Protein AF-A0A351HMQ9-F1 (afdb_monomer_lite)

Radius of gyration: 23.74 Å; chains: 1; bounding box: 66×76×57 Å

Sequence (333 aa):
MKKISLLIICLELAMNLLAQKTIDEGRLIAGPHVTGIAIGDAMNNSKTKTITSIISYDNNEIESGMGNPLGAYSLGAFIKIPDSVLTNYVGNEIEGLRFGIDDPTIIAYATIVIYEGSLENSPVFQSSIEISTLISGWNMATLTQGYVIKENTDLFIGVTLGTNSAGFTLTFDSDPASEPELSGFTFFNGSYLGTLTSTLDVDADYNMQAIITDGNGIGSLKDLTITDINKLTENCQLTSDEDLNIKLLNMGEMEITEKFNLTVAVNNIPLTVPVSPEGFLPDSELVVEIGTWDMSLFGLYEVTATFDFADHFSNNNTFNKKIYTETVRLLSI

Foldseek 3Di:
DPDDPPPVVVVVVVVVVPPPPPPPPLDFAWDQFFAFAFFDDFDPPPPPVWFPDKDFQAPRAFGTFTFHQAWKWKKWWKFKDDLVNLVVQAQWFQFKKKFAWRDLPFWPWKKKFKDKADPVDPTPDIDTDDSVLDAHYIDMDTHPATDGRHHDIMMIITMMTIGHIGDGTFTWHDDFGRCQQGFQFMDIRNRTQHGCCPGHVHRTGTRMMTTITRRPGPPWWFAKAWNDKDWPPPDLADDQWIKIKIKMAGQTQAADQDKKWKWKAKVNNIQIDIDGDDRRHHGDIDIDTRTTHGPNDFDKIKMKIAMPDDTRGNSSGIHIDIDGSDDPPPPDD

Structure (mmCIF, N/CA/C/O backbone):
data_AF-A0A351HMQ9-F1
#
_entry.id   AF-A0A351HMQ9-F1
#
loop_
_atom_site.group_PDB
_atom_site.id
_atom_site.type_symbol
_atom_site.label_atom_id
_atom_site.label_alt_id
_atom_site.label_comp_id
_atom_site.label_asym_id
_atom_site.label_entity_id
_atom_site.label_seq_id
_atom_site.pdbx_PDB_ins_code
_atom_site.Cartn_x
_atom_site.Cartn_y
_atom_site.Cartn_z
_atom_site.occupancy
_atom_site.B_iso_or_equiv
_atom_site.auth_seq_id
_atom_site.auth_comp_id
_atom_site.auth_asym_id
_atom_site.auth_atom_id
_atom_site.pdbx_PDB_model_num
ATOM 1 N N . MET A 1 1 ? -43.912 54.214 14.626 1.00 43.34 1 MET A N 1
ATOM 2 C CA . MET A 1 1 ? -42.932 53.713 13.638 1.00 43.34 1 MET A CA 1
ATOM 3 C C . MET A 1 1 ? -42.456 52.334 14.089 1.00 43.34 1 MET A C 1
ATOM 5 O O . MET A 1 1 ? -41.563 52.237 14.910 1.00 43.34 1 MET A O 1
ATOM 9 N N . LYS A 1 2 ? -43.147 51.276 13.653 1.00 44.22 2 LYS A N 1
ATOM 10 C CA . LYS A 1 2 ? -42.880 49.861 13.975 1.00 44.22 2 LYS A CA 1
ATOM 11 C C . LYS A 1 2 ? -43.071 49.052 12.687 1.00 44.22 2 LYS A C 1
ATOM 13 O O . LYS A 1 2 ? -44.092 48.396 12.559 1.00 44.22 2 LYS A O 1
ATOM 18 N N . LYS A 1 3 ? -42.200 49.201 11.682 1.00 41.66 3 LYS A N 1
ATOM 19 C CA . LYS A 1 3 ? -42.280 48.400 10.434 1.00 41.66 3 LYS A CA 1
ATOM 20 C C . LYS A 1 3 ? -40.945 48.155 9.706 1.00 41.66 3 LYS A C 1
ATOM 22 O O . LYS A 1 3 ? -40.980 47.601 8.620 1.00 41.66 3 LYS A O 1
ATOM 27 N N . ILE A 1 4 ? -39.786 48.518 10.267 1.00 47.75 4 ILE A N 1
ATOM 28 C CA . ILE A 1 4 ? -38.497 48.380 9.546 1.00 47.75 4 ILE A CA 1
ATOM 29 C C . ILE A 1 4 ? -37.553 47.344 10.185 1.00 47.75 4 ILE A C 1
ATOM 31 O O . ILE A 1 4 ? -36.668 46.827 9.519 1.00 47.75 4 ILE A O 1
ATOM 35 N N . SER A 1 5 ? -37.788 46.924 11.429 1.00 47.00 5 SER A N 1
ATOM 36 C CA . SER A 1 5 ? -36.853 46.040 12.147 1.00 47.00 5 SER A CA 1
ATOM 37 C C . SER A 1 5 ? -37.034 44.537 11.888 1.00 47.00 5 SER A C 1
ATOM 39 O O . SER A 1 5 ? -36.226 43.757 12.371 1.00 47.00 5 SER A O 1
ATOM 41 N N . LEU A 1 6 ? -38.076 44.108 11.161 1.00 39.91 6 LEU A N 1
ATOM 42 C CA . LEU A 1 6 ? -38.364 42.676 10.956 1.00 39.91 6 LEU A CA 1
ATOM 43 C C . LEU A 1 6 ? -37.808 42.115 9.632 1.00 39.91 6 LEU A C 1
ATOM 45 O O . LEU A 1 6 ? -37.668 40.905 9.499 1.00 39.91 6 LEU A O 1
ATOM 49 N N . LEU A 1 7 ? -37.470 42.974 8.661 1.00 41.84 7 LEU A N 1
ATOM 50 C CA . LEU A 1 7 ? -37.032 42.522 7.332 1.00 41.84 7 LEU A CA 1
ATOM 51 C C . LEU A 1 7 ? -35.525 42.212 7.260 1.00 41.84 7 LEU A C 1
ATOM 53 O O . LEU A 1 7 ? -35.116 41.409 6.433 1.00 41.84 7 LEU A O 1
ATOM 57 N N . ILE A 1 8 ? -34.711 42.799 8.144 1.00 44.62 8 ILE A N 1
ATOM 58 C CA . ILE A 1 8 ? -33.254 42.571 8.172 1.00 44.62 8 ILE A CA 1
ATOM 59 C C . ILE A 1 8 ? -32.920 41.242 8.871 1.00 44.62 8 ILE A C 1
ATOM 61 O O . ILE A 1 8 ? -32.050 40.509 8.418 1.00 44.62 8 ILE A O 1
ATOM 65 N N . ILE A 1 9 ? -33.703 40.850 9.881 1.00 43.78 9 ILE A N 1
ATOM 66 C CA . ILE A 1 9 ? -33.483 39.595 10.619 1.00 43.78 9 ILE A CA 1
ATOM 67 C C . ILE A 1 9 ? -33.844 38.365 9.763 1.00 43.78 9 ILE A C 1
ATOM 69 O O . ILE A 1 9 ? -33.211 37.322 9.883 1.00 43.78 9 ILE A O 1
ATOM 73 N N . CYS A 1 10 ? -34.801 38.474 8.832 1.00 37.75 10 CYS A N 1
ATOM 74 C CA . CYS A 1 10 ? -35.112 37.362 7.922 1.00 37.75 10 CYS A CA 1
ATOM 75 C C . CYS A 1 10 ? -34.074 37.192 6.796 1.00 37.75 10 CYS A C 1
ATOM 77 O O . CYS A 1 10 ? -33.948 36.090 6.269 1.00 37.75 10 CYS A O 1
ATOM 79 N N . LEU A 1 11 ? -33.318 38.240 6.441 1.00 36.09 11 LEU A N 1
ATOM 80 C CA . LEU A 1 11 ? -32.258 38.141 5.430 1.00 36.09 11 LEU A CA 1
ATOM 81 C C . LEU A 1 11 ? -30.964 37.547 6.015 1.00 36.09 11 LEU A C 1
ATOM 83 O O . LEU A 1 11 ? -30.286 36.787 5.332 1.00 36.09 11 LEU A O 1
ATOM 87 N N . GLU A 1 12 ? -30.675 37.797 7.295 1.00 36.78 12 GLU A N 1
ATOM 88 C CA . GLU A 1 12 ? -29.543 37.175 8.004 1.00 36.78 12 GLU A CA 1
ATOM 89 C C . GLU A 1 12 ? -29.812 35.710 8.401 1.00 36.78 12 GLU A C 1
ATOM 91 O O . GLU A 1 12 ? -28.884 34.902 8.440 1.00 36.78 12 GLU A O 1
ATOM 96 N N . LEU A 1 13 ? -31.076 35.314 8.616 1.00 37.31 13 LEU A N 1
ATOM 97 C CA . LEU A 1 13 ? -31.429 33.896 8.788 1.00 37.31 13 LEU A CA 1
ATOM 98 C C . LEU A 1 13 ? -31.480 33.114 7.464 1.00 37.31 13 LEU A C 1
ATOM 100 O O . LEU A 1 13 ? -31.210 31.917 7.468 1.00 37.31 13 LEU A O 1
ATOM 104 N N . ALA A 1 14 ? -31.766 33.763 6.330 1.00 35.97 14 ALA A N 1
ATOM 105 C CA . ALA A 1 14 ? -31.736 33.105 5.021 1.00 35.97 14 ALA A CA 1
ATOM 106 C C . ALA A 1 14 ? -30.308 32.925 4.468 1.00 35.97 14 ALA A C 1
ATOM 108 O O . ALA A 1 14 ? -30.061 31.968 3.738 1.00 35.97 14 ALA A O 1
ATOM 109 N N . MET A 1 15 ? -29.352 33.781 4.851 1.00 35.47 15 MET A N 1
ATOM 110 C CA . MET A 1 15 ? -27.937 33.607 4.481 1.00 35.47 15 MET A CA 1
ATOM 111 C C . MET A 1 15 ? -27.209 32.538 5.311 1.00 35.47 15 MET A C 1
ATOM 113 O O . MET A 1 15 ? -26.177 32.045 4.873 1.00 35.47 15 MET A O 1
ATOM 117 N N . ASN A 1 16 ? -27.767 32.110 6.448 1.00 34.12 16 ASN A N 1
ATOM 118 C CA . ASN A 1 16 ? -27.250 30.966 7.211 1.00 34.12 16 ASN A CA 1
ATOM 119 C C . ASN A 1 16 ? -27.867 29.614 6.797 1.00 34.12 16 ASN A C 1
ATOM 121 O O . ASN A 1 16 ? -27.387 28.577 7.240 1.00 34.12 16 ASN A O 1
ATOM 125 N N . LEU A 1 17 ? -28.894 29.599 5.935 1.00 32.88 17 LEU A N 1
ATOM 126 C CA . LEU A 1 17 ? -29.486 28.364 5.384 1.00 32.88 17 LEU A CA 1
ATOM 127 C C . LEU A 1 17 ? -29.085 28.066 3.929 1.00 32.88 17 LEU A C 1
ATOM 129 O O . LEU A 1 17 ? -29.521 27.066 3.365 1.00 32.88 17 LEU A O 1
ATOM 133 N N . LEU A 1 18 ? -28.226 28.898 3.339 1.00 34.84 18 LEU A N 1
ATOM 134 C CA . LEU A 1 18 ? -27.554 28.644 2.059 1.00 34.84 18 LEU A CA 1
ATOM 135 C C . LEU A 1 18 ? -26.026 28.670 2.200 1.00 34.84 18 LEU A C 1
ATOM 137 O O . LEU A 1 18 ? -25.314 28.804 1.210 1.00 34.84 18 LEU A O 1
ATOM 141 N N . ALA A 1 19 ? -25.517 28.433 3.413 1.00 35.75 19 ALA A N 1
ATOM 142 C CA . ALA A 1 19 ? -24.207 27.819 3.589 1.00 35.75 19 ALA A CA 1
ATOM 143 C C . ALA A 1 19 ? -24.334 26.327 3.241 1.00 35.75 19 ALA A C 1
ATOM 145 O O . ALA A 1 19 ? -24.222 25.439 4.084 1.00 35.75 19 ALA A O 1
ATOM 146 N N . GLN A 1 20 ? -24.639 26.053 1.972 1.00 37.00 20 GLN A N 1
ATOM 147 C CA . GLN A 1 20 ? -24.237 24.797 1.374 1.00 37.00 20 GLN A CA 1
ATOM 148 C C . GLN A 1 20 ? -22.725 24.742 1.575 1.00 37.00 20 GLN A C 1
ATOM 150 O O . GLN A 1 20 ? -22.031 25.690 1.226 1.00 37.00 20 GLN A O 1
ATOM 155 N N . LYS A 1 21 ? -22.286 23.696 2.270 1.00 37.94 21 LYS A N 1
ATOM 156 C CA . LYS A 1 21 ? -20.924 23.305 2.633 1.00 37.94 21 LYS A CA 1
ATOM 157 C C . LYS A 1 21 ? -19.933 23.523 1.473 1.00 37.94 21 LYS A C 1
ATOM 159 O O . LYS A 1 21 ? -19.529 22.571 0.829 1.00 37.94 21 LYS A O 1
ATOM 164 N N . THR A 1 22 ? -19.545 24.762 1.183 1.00 39.56 22 THR A N 1
ATOM 165 C CA . THR A 1 22 ? -18.307 25.059 0.465 1.00 39.56 22 THR A CA 1
ATOM 166 C C . THR A 1 22 ? -17.225 24.910 1.504 1.00 39.56 22 THR A C 1
ATOM 168 O O . THR A 1 22 ? -16.953 25.822 2.286 1.00 39.56 22 THR A O 1
ATOM 171 N N . ILE A 1 23 ? -16.687 23.700 1.573 1.00 44.72 23 ILE A N 1
ATOM 172 C CA . ILE A 1 23 ? -15.344 23.511 2.078 1.00 44.72 23 ILE A CA 1
ATOM 173 C C . ILE A 1 23 ? -14.484 24.479 1.244 1.00 44.72 23 ILE A C 1
ATOM 175 O O . ILE A 1 23 ? -14.635 24.581 0.029 1.00 44.72 23 ILE A O 1
ATOM 179 N N . ASP A 1 24 ? -13.618 25.227 1.904 1.00 45.69 24 ASP A N 1
ATOM 180 C CA . ASP A 1 24 ? -12.460 25.861 1.277 1.00 45.69 24 ASP A CA 1
ATOM 181 C C . ASP A 1 24 ? -11.280 25.276 2.084 1.00 45.69 24 ASP A C 1
ATOM 183 O O . ASP A 1 24 ? -10.833 25.863 3.065 1.00 45.69 24 ASP A O 1
ATOM 187 N N . GLU A 1 25 ? -10.948 23.975 2.001 1.00 50.53 25 GLU A N 1
ATOM 188 C CA . GLU A 1 25 ? -10.661 23.114 0.828 1.00 50.53 25 GLU A CA 1
ATOM 189 C C . GLU A 1 25 ? -9.434 23.607 0.057 1.00 50.53 25 GLU A C 1
ATOM 191 O O . GLU A 1 25 ? -9.402 23.633 -1.164 1.00 50.53 25 GLU A O 1
ATOM 196 N N . GLY A 1 26 ? -8.396 24.031 0.779 1.00 53.84 26 GLY A N 1
ATOM 197 C CA . GLY A 1 26 ? -7.126 24.474 0.204 1.00 53.84 26 GLY A CA 1
ATOM 198 C C . GLY A 1 26 ? -6.011 23.418 0.187 1.00 53.84 26 GLY A C 1
ATOM 199 O O . GLY A 1 26 ? -4.974 23.658 0.798 1.00 53.84 26 GLY A O 1
ATOM 200 N N . ARG A 1 27 ? -6.072 22.242 -0.444 1.00 73.12 27 ARG A N 1
ATOM 201 C CA . ARG A 1 27 ? -7.027 21.567 -1.337 1.00 73.12 27 ARG A CA 1
ATOM 202 C C . ARG A 1 27 ? -6.775 20.074 -1.144 1.00 73.12 27 ARG A C 1
ATOM 204 O O . ARG A 1 27 ? -5.846 19.568 -1.759 1.00 73.12 27 ARG A O 1
ATOM 211 N N . LEU A 1 28 ? -7.508 19.393 -0.260 1.00 90.25 28 LEU A N 1
ATOM 212 C CA . LEU A 1 28 ? -7.447 17.931 -0.256 1.00 90.25 28 LEU A CA 1
ATOM 213 C C . LEU A 1 28 ? -8.222 17.449 -1.480 1.00 90.25 28 LEU A C 1
ATOM 215 O O . LEU A 1 28 ? -9.425 17.676 -1.555 1.00 90.25 28 LEU A O 1
ATOM 219 N N . ILE A 1 29 ? -7.530 16.848 -2.438 1.00 91.75 29 ILE A N 1
ATOM 220 C CA . ILE A 1 29 ? -8.120 16.380 -3.692 1.00 91.75 29 ILE A CA 1
ATOM 221 C C . ILE A 1 29 ? -7.563 15.005 -4.056 1.00 91.75 29 ILE A C 1
ATOM 223 O O . ILE A 1 29 ? -6.467 14.638 -3.621 1.00 91.75 29 ILE A O 1
ATOM 227 N N . ALA A 1 30 ? -8.312 14.296 -4.895 1.00 91.62 30 ALA A N 1
ATOM 228 C CA . ALA A 1 30 ? -7.801 13.174 -5.667 1.00 91.62 30 ALA A CA 1
ATOM 229 C C . ALA A 1 30 ? -6.740 13.664 -6.663 1.00 91.62 30 ALA A C 1
ATOM 231 O O . ALA A 1 30 ? -6.920 14.685 -7.339 1.00 91.62 30 ALA A O 1
ATOM 232 N N . GLY A 1 31 ? -5.618 12.955 -6.714 1.00 88.81 31 GLY A N 1
ATOM 233 C CA . GLY A 1 31 ? -4.543 13.187 -7.661 1.00 88.81 31 GLY A CA 1
ATOM 234 C C . GLY A 1 31 ? -4.866 12.677 -9.067 1.00 88.81 31 GLY A C 1
ATOM 235 O O . GLY A 1 31 ? -5.981 12.245 -9.358 1.00 88.81 31 GLY A O 1
ATOM 236 N N . PRO A 1 32 ? -3.896 12.757 -9.990 1.00 87.25 32 PRO A N 1
ATOM 237 C CA . PRO A 1 32 ? -3.981 12.034 -11.253 1.00 87.25 32 PRO A CA 1
ATOM 238 C C . PRO A 1 32 ? -3.866 10.520 -11.023 1.00 87.25 32 PRO A C 1
ATOM 240 O O . PRO A 1 32 ? -3.367 10.086 -9.985 1.00 87.25 32 PRO A O 1
ATOM 243 N N . HIS A 1 33 ? -4.273 9.727 -12.016 1.00 83.31 33 HIS A N 1
ATOM 244 C CA . HIS A 1 33 ? -4.012 8.287 -12.029 1.00 83.31 33 HIS A CA 1
ATOM 245 C C . HIS A 1 33 ? -2.515 8.012 -11.827 1.00 83.31 33 HIS A C 1
ATOM 247 O O . HIS A 1 33 ? -1.672 8.605 -12.518 1.00 83.31 33 HIS A O 1
ATOM 253 N N . VAL A 1 34 ? -2.191 7.138 -10.880 1.00 81.19 34 VAL A N 1
ATOM 254 C CA . VAL A 1 34 ? -0.814 6.811 -10.512 1.00 81.19 34 VAL A CA 1
ATOM 255 C C . VAL A 1 34 ? -0.222 5.878 -11.563 1.00 81.19 34 VAL A C 1
ATOM 257 O O . VAL A 1 34 ? -0.835 4.919 -12.014 1.00 81.19 34 VAL A O 1
ATOM 260 N N . THR A 1 35 ? 1.007 6.164 -11.986 1.00 69.38 35 THR A N 1
ATOM 261 C CA . THR A 1 35 ? 1.747 5.326 -12.941 1.00 69.38 35 THR A CA 1
ATOM 262 C C . THR A 1 35 ? 3.134 5.041 -12.397 1.00 69.38 35 THR A C 1
ATOM 264 O O . THR A 1 35 ? 3.690 5.895 -11.715 1.00 69.38 35 THR A O 1
ATOM 267 N N . GLY A 1 36 ? 3.733 3.902 -12.755 1.00 67.62 36 GLY A N 1
ATOM 268 C CA . GLY A 1 36 ? 5.043 3.533 -12.212 1.00 67.62 36 GLY A CA 1
ATOM 269 C C . GLY A 1 36 ? 4.974 3.109 -10.747 1.00 67.62 36 GLY A C 1
ATOM 270 O O . GLY A 1 36 ? 5.889 3.401 -9.987 1.00 67.62 36 GLY A O 1
ATOM 271 N N . ILE A 1 37 ? 3.883 2.443 -10.375 1.00 73.12 37 ILE A N 1
ATOM 272 C CA . ILE A 1 37 ? 3.656 1.858 -9.059 1.00 73.12 37 ILE A CA 1
ATOM 273 C C . ILE A 1 37 ? 3.547 0.342 -9.202 1.00 73.12 37 ILE A C 1
ATOM 275 O O . ILE A 1 37 ? 3.043 -0.156 -10.217 1.00 73.12 37 ILE A O 1
ATOM 279 N N . ALA A 1 38 ? 4.045 -0.390 -8.211 1.00 72.69 38 ALA A N 1
ATOM 280 C CA . ALA A 1 38 ? 3.861 -1.829 -8.158 1.00 72.69 38 ALA A CA 1
ATOM 281 C C . ALA A 1 38 ? 2.487 -2.173 -7.557 1.00 72.69 38 ALA A C 1
ATOM 283 O O . ALA A 1 38 ? 2.068 -1.556 -6.578 1.00 72.69 38 ALA A O 1
ATOM 284 N N . ILE A 1 39 ? 1.795 -3.153 -8.141 1.00 73.94 39 ILE A N 1
ATOM 285 C CA . ILE A 1 39 ? 0.451 -3.593 -7.736 1.00 73.94 39 ILE A CA 1
ATOM 286 C C . ILE A 1 39 ? 0.354 -5.118 -7.631 1.00 73.94 39 ILE A C 1
ATOM 288 O O . ILE A 1 39 ? 1.100 -5.832 -8.311 1.00 73.94 39 ILE A O 1
ATOM 292 N N . GLY A 1 40 ? -0.628 -5.571 -6.838 1.00 66.69 40 GLY A N 1
ATOM 293 C CA . GLY A 1 40 ? -1.157 -6.939 -6.801 1.00 66.69 40 GLY A CA 1
ATOM 294 C C . GLY A 1 40 ? -1.787 -7.344 -5.456 1.00 66.69 40 GLY A C 1
ATOM 295 O O . GLY A 1 40 ? -1.722 -6.629 -4.450 1.00 66.69 40 GLY A O 1
ATOM 296 N N . ASP A 1 41 ? -2.432 -8.513 -5.462 1.00 63.12 41 ASP A N 1
ATOM 297 C CA . ASP A 1 41 ? -3.293 -9.033 -4.389 1.00 63.12 41 ASP A CA 1
ATOM 298 C C . ASP A 1 41 ? -2.531 -9.697 -3.235 1.00 63.12 41 ASP A C 1
ATOM 300 O O . ASP A 1 41 ? -1.727 -10.600 -3.466 1.00 63.12 41 ASP A O 1
ATOM 304 N N . ALA A 1 42 ? -2.860 -9.377 -1.982 1.00 62.31 42 ALA A N 1
ATOM 305 C CA . ALA A 1 42 ? -2.348 -10.146 -0.849 1.00 62.31 42 ALA A CA 1
ATOM 306 C C . ALA A 1 42 ? -2.809 -11.616 -0.938 1.00 62.31 42 ALA A C 1
ATOM 308 O O . ALA A 1 42 ? -4.005 -11.921 -0.899 1.00 62.31 42 ALA A O 1
ATOM 309 N N . MET A 1 43 ? -1.869 -12.560 -1.025 1.00 58.75 43 MET A N 1
ATOM 310 C CA . MET A 1 43 ? -2.211 -13.978 -0.956 1.00 58.75 43 MET A CA 1
ATOM 311 C C . MET A 1 43 ? -2.345 -14.411 0.502 1.00 58.75 43 MET A C 1
ATOM 313 O O . MET A 1 43 ? -1.356 -14.506 1.225 1.00 58.75 43 MET A O 1
ATOM 317 N N . ASN A 1 44 ? -3.555 -14.798 0.922 1.00 55.97 44 ASN A N 1
ATOM 318 C CA . ASN A 1 44 ? -3.737 -15.544 2.169 1.00 55.97 44 ASN A CA 1
ATOM 319 C C . ASN A 1 44 ? -3.184 -16.968 1.991 1.00 55.97 44 ASN A C 1
ATOM 321 O O . ASN A 1 44 ? -3.906 -17.937 1.738 1.00 55.97 44 ASN A O 1
ATOM 325 N N . ASN A 1 45 ? -1.860 -17.090 2.031 1.00 50.88 45 ASN A N 1
ATOM 326 C CA . ASN A 1 45 ? -1.190 -18.361 1.872 1.00 50.88 45 ASN A CA 1
ATOM 327 C C . ASN A 1 45 ? -1.356 -19.123 3.190 1.00 50.88 45 ASN A C 1
ATOM 329 O O . ASN A 1 45 ? -0.640 -18.884 4.159 1.00 50.88 45 ASN A O 1
ATOM 333 N N . SER A 1 46 ? -2.295 -20.073 3.214 1.00 44.34 46 SER A N 1
ATOM 334 C CA . SER A 1 46 ? -2.704 -20.900 4.366 1.00 44.34 46 SER A CA 1
ATOM 335 C C . SER A 1 46 ? -1.590 -21.771 4.993 1.00 44.34 46 SER A C 1
ATOM 337 O O . SER A 1 46 ? -1.872 -22.769 5.664 1.00 44.34 46 SER A O 1
ATOM 339 N N . LYS A 1 47 ? -0.319 -21.493 4.688 1.00 43.50 47 LYS A N 1
ATOM 340 C CA . LYS A 1 47 ? 0.868 -22.254 5.085 1.00 43.50 47 LYS A CA 1
ATOM 341 C C . LYS A 1 47 ? 1.580 -21.663 6.303 1.00 43.50 47 LYS A C 1
ATOM 343 O O . LYS A 1 47 ? 2.272 -22.420 6.982 1.00 43.50 47 LYS A O 1
ATOM 348 N N . THR A 1 48 ? 1.367 -20.390 6.642 1.00 50.75 48 THR A N 1
ATOM 349 C CA . THR A 1 48 ? 1.695 -19.842 7.968 1.00 50.75 48 THR A CA 1
ATOM 350 C C . THR A 1 48 ? 0.423 -19.852 8.809 1.00 50.75 48 THR A C 1
ATOM 352 O O . THR A 1 48 ? -0.565 -19.207 8.491 1.00 50.75 48 THR A O 1
ATOM 355 N N . LYS A 1 49 ? 0.400 -20.667 9.865 1.00 53.97 49 LYS A N 1
ATOM 356 C CA . LYS A 1 49 ? -0.801 -20.916 10.684 1.00 53.97 49 LYS A CA 1
ATOM 357 C C . LYS A 1 49 ? -1.269 -19.713 11.525 1.00 53.97 49 LYS A C 1
ATOM 359 O O . LYS A 1 49 ? -2.204 -19.887 12.295 1.00 53.97 49 LYS A O 1
ATOM 364 N N . THR A 1 50 ? -0.612 -18.560 11.428 1.00 71.88 50 THR A N 1
ATOM 365 C CA . THR A 1 50 ? -0.774 -17.447 12.372 1.00 71.88 50 THR A CA 1
ATOM 366 C C . THR A 1 50 ? -1.762 -16.379 11.907 1.00 71.88 50 THR A C 1
ATOM 368 O O . THR A 1 50 ? -2.461 -15.822 12.745 1.00 71.88 50 THR A O 1
ATOM 371 N N . ILE A 1 51 ? -1.890 -16.118 10.599 1.00 81.56 51 ILE A N 1
ATOM 372 C CA . ILE A 1 51 ? -2.843 -15.124 10.072 1.00 81.56 51 ILE A CA 1
ATOM 373 C C . ILE A 1 51 ? -4.247 -15.724 10.104 1.00 81.56 51 ILE A C 1
ATOM 375 O O . ILE A 1 51 ? -4.523 -16.724 9.439 1.00 81.56 51 ILE A O 1
ATOM 379 N N . THR A 1 52 ? -5.141 -15.113 10.873 1.00 85.06 52 THR A N 1
ATOM 380 C CA . THR A 1 52 ? -6.522 -15.583 11.017 1.00 85.06 52 THR A CA 1
ATOM 381 C C . THR A 1 52 ? -7.478 -14.847 10.094 1.00 85.06 52 THR A C 1
ATOM 383 O O . THR A 1 52 ? -8.439 -15.457 9.628 1.00 85.06 52 THR A O 1
ATOM 386 N N . SER A 1 53 ? -7.213 -13.573 9.786 1.00 88.19 53 SER A N 1
ATOM 387 C CA . SER A 1 53 ? -8.010 -12.803 8.830 1.00 88.19 53 SER A CA 1
ATOM 388 C C . SER A 1 53 ? -7.244 -11.611 8.265 1.00 88.19 53 SER A C 1
ATOM 390 O O . SER A 1 53 ? -6.412 -11.012 8.942 1.00 88.19 53 SER A O 1
ATOM 392 N N . ILE A 1 54 ? -7.601 -11.226 7.042 1.00 89.50 54 ILE A N 1
ATOM 393 C CA . ILE A 1 54 ? -7.291 -9.921 6.455 1.00 89.50 54 ILE A CA 1
ATOM 394 C C . ILE A 1 54 ? -8.630 -9.207 6.296 1.00 89.50 54 ILE A C 1
ATOM 396 O O . ILE A 1 54 ? -9.561 -9.792 5.742 1.00 89.50 54 ILE A O 1
ATOM 400 N N . ILE A 1 55 ? -8.756 -8.001 6.845 1.00 92.50 55 ILE A N 1
ATOM 401 C CA . ILE A 1 55 ? -9.962 -7.179 6.708 1.00 92.50 55 ILE A CA 1
ATOM 402 C C . ILE A 1 55 ? -9.636 -6.005 5.792 1.00 92.50 55 ILE A C 1
ATOM 404 O O . ILE A 1 55 ? -8.774 -5.195 6.129 1.00 92.50 55 ILE A O 1
ATOM 408 N N . SER A 1 56 ? -10.335 -5.919 4.665 1.00 91.44 56 SER A N 1
ATOM 409 C CA . SER A 1 56 ? -10.223 -4.846 3.678 1.00 91.44 56 SER A CA 1
ATOM 410 C C . SER A 1 56 ? -11.579 -4.581 3.027 1.00 91.44 56 SER A C 1
ATOM 412 O O . SER A 1 56 ? -12.473 -5.431 3.078 1.00 91.44 56 SER A O 1
ATOM 414 N N . TYR A 1 57 ? -11.709 -3.402 2.426 1.00 91.50 57 TYR A N 1
ATOM 415 C CA . TYR A 1 57 ? -12.851 -3.020 1.589 1.00 91.50 57 TYR A CA 1
ATOM 416 C C . TYR A 1 57 ? -12.420 -2.697 0.153 1.00 91.50 57 TYR A C 1
ATOM 418 O O . TYR A 1 57 ? -13.259 -2.668 -0.735 1.00 91.50 57 TYR A O 1
ATOM 426 N N . ASP A 1 58 ? -11.115 -2.524 -0.072 1.00 86.50 58 ASP A N 1
ATOM 427 C CA . ASP A 1 58 ? -10.549 -2.237 -1.383 1.00 86.50 58 ASP A CA 1
ATOM 428 C C . ASP A 1 58 ? -10.473 -3.477 -2.285 1.00 86.50 58 ASP A C 1
ATOM 430 O O . ASP A 1 58 ? -10.450 -4.624 -1.819 1.00 86.50 58 ASP A O 1
ATOM 434 N N . ASN A 1 59 ? -10.372 -3.233 -3.589 1.00 81.75 59 ASN A N 1
ATOM 435 C CA . ASN A 1 59 ? -10.240 -4.267 -4.618 1.00 81.75 59 ASN A CA 1
ATOM 436 C C . ASN A 1 59 ? -8.772 -4.652 -4.954 1.00 81.75 59 ASN A C 1
ATOM 438 O O . ASN A 1 59 ? -8.544 -5.356 -5.938 1.00 81.75 59 ASN A O 1
ATOM 442 N N . ASN A 1 60 ? -7.788 -4.220 -4.150 1.00 80.06 60 ASN A N 1
ATOM 443 C CA . ASN A 1 60 ? -6.327 -4.319 -4.339 1.00 80.06 60 ASN A CA 1
ATOM 444 C C . ASN A 1 60 ? -5.706 -3.456 -5.455 1.00 80.06 60 ASN A C 1
ATOM 446 O O . ASN A 1 60 ? -4.473 -3.411 -5.577 1.00 80.06 60 ASN A O 1
ATOM 450 N N . GLU A 1 61 ? -6.514 -2.775 -6.263 1.00 82.44 61 GLU A N 1
ATOM 451 C CA . GLU A 1 61 ? -6.056 -1.859 -7.305 1.00 82.44 61 GLU A CA 1
ATOM 452 C C . GLU A 1 61 ? -5.612 -0.527 -6.703 1.00 82.44 61 GLU A C 1
ATOM 454 O O . GLU A 1 61 ? -6.220 -0.031 -5.764 1.00 82.44 61 GLU A O 1
ATOM 459 N N . ILE A 1 62 ? -4.582 0.093 -7.277 1.00 87.75 62 ILE A N 1
ATOM 460 C CA . ILE A 1 62 ? -4.200 1.463 -6.935 1.00 87.75 62 ILE A CA 1
ATOM 461 C C . ILE A 1 62 ? -4.529 2.366 -8.124 1.00 87.75 62 ILE A C 1
ATOM 463 O O . I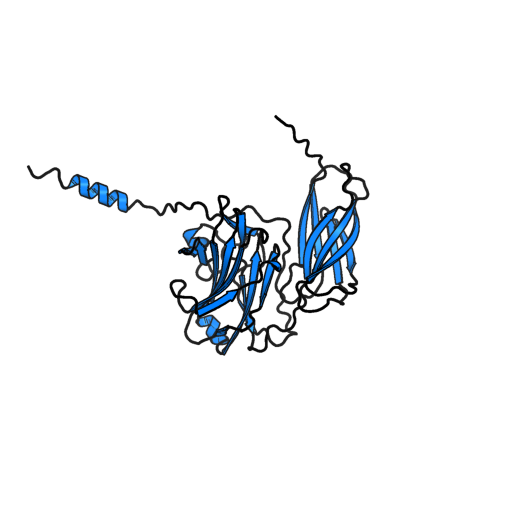LE A 1 62 ? -3.867 2.283 -9.157 1.00 87.75 62 ILE A O 1
ATOM 467 N N . GLU A 1 63 ? -5.530 3.232 -7.961 1.00 89.00 63 GLU A N 1
ATOM 468 C CA . GLU A 1 63 ? -5.945 4.196 -8.984 1.00 89.00 63 GLU A CA 1
ATOM 469 C C . GLU A 1 63 ? -5.199 5.516 -8.824 1.00 89.00 63 GLU A C 1
ATOM 471 O O . GLU A 1 63 ? -4.531 5.983 -9.746 1.00 89.00 63 GLU A O 1
ATOM 476 N N . SER A 1 64 ? -5.308 6.145 -7.651 1.00 90.94 64 SER A N 1
ATOM 477 C CA . SER A 1 64 ? -4.733 7.469 -7.419 1.00 90.94 64 SER A CA 1
ATOM 478 C C . SER A 1 64 ? -4.387 7.731 -5.950 1.00 90.94 64 SER A C 1
ATOM 480 O O . SER A 1 64 ? -4.758 6.968 -5.063 1.00 90.94 64 SER A O 1
ATOM 482 N N . GLY A 1 65 ? -3.646 8.812 -5.690 1.00 93.88 65 GLY A N 1
ATOM 483 C CA . GLY A 1 65 ? -3.303 9.304 -4.359 1.00 93.88 65 GLY A CA 1
ATOM 484 C C . GLY A 1 65 ? -4.186 10.473 -3.913 1.00 93.88 65 GLY A C 1
ATOM 485 O O . GLY A 1 65 ? -4.521 11.362 -4.694 1.00 93.88 65 GLY A O 1
ATOM 486 N N . MET A 1 66 ? -4.522 10.529 -2.626 1.00 94.81 66 MET A N 1
ATOM 487 C CA . MET A 1 66 ? -5.121 11.707 -1.995 1.00 94.81 66 MET A CA 1
ATOM 488 C C . MET A 1 66 ? -4.036 12.652 -1.482 1.00 94.81 66 MET A C 1
ATOM 490 O O . MET A 1 66 ? -3.026 12.224 -0.916 1.00 94.81 66 MET A O 1
ATOM 494 N N . GLY A 1 67 ? -4.244 13.961 -1.628 1.00 94.19 67 GLY A N 1
ATOM 495 C CA . GLY A 1 67 ? -3.277 14.924 -1.110 1.00 94.19 67 GLY A CA 1
ATOM 496 C C . GLY A 1 67 ? -3.582 16.381 -1.394 1.00 94.19 67 GLY A C 1
ATOM 497 O O . GLY A 1 67 ? -4.695 16.742 -1.770 1.00 94.19 67 GLY A O 1
ATOM 498 N N . ASN A 1 68 ? -2.574 17.225 -1.174 1.00 93.19 68 ASN A N 1
ATOM 499 C CA . ASN A 1 68 ? -2.665 18.665 -1.371 1.00 93.19 68 ASN A CA 1
ATOM 500 C C . ASN A 1 68 ? -1.601 19.149 -2.366 1.00 93.19 68 ASN A C 1
ATOM 502 O O . ASN A 1 68 ? -0.415 19.170 -2.026 1.00 93.19 68 ASN A O 1
ATOM 506 N N . PRO A 1 69 ? -1.989 19.617 -3.567 1.00 89.88 69 PRO A N 1
ATOM 507 C CA . PRO A 1 69 ? -1.038 20.079 -4.576 1.00 89.88 69 PRO A CA 1
ATOM 508 C C . PRO A 1 69 ? -0.443 21.458 -4.258 1.00 89.88 69 PRO A C 1
ATOM 510 O O . PRO A 1 69 ? 0.413 21.938 -4.997 1.00 89.88 69 PRO A O 1
ATOM 513 N N . LEU A 1 70 ? -0.905 22.132 -3.199 1.00 90.00 70 LEU A N 1
ATOM 514 C CA . LEU A 1 70 ? -0.514 23.508 -2.887 1.00 90.00 70 LEU A CA 1
ATOM 515 C C . LEU A 1 70 ? 0.499 23.632 -1.745 1.00 90.00 70 LEU A C 1
ATOM 517 O O . LEU A 1 70 ? 1.125 24.683 -1.611 1.00 90.00 70 LEU A O 1
ATOM 521 N N . GLY A 1 71 ? 0.677 22.605 -0.914 1.00 89.88 71 GLY A N 1
ATOM 522 C CA . GLY A 1 71 ? 1.623 22.673 0.197 1.00 89.88 71 GLY A CA 1
ATOM 523 C C . GLY A 1 71 ? 1.630 21.432 1.075 1.00 89.88 71 GLY A C 1
ATOM 524 O O . GLY A 1 71 ? 0.844 20.513 0.866 1.00 89.88 71 GLY A O 1
ATOM 525 N N . ALA A 1 72 ? 2.520 21.443 2.068 1.00 94.75 72 ALA A N 1
ATOM 526 C CA . ALA A 1 72 ? 2.617 20.402 3.085 1.00 94.75 72 ALA A CA 1
ATOM 527 C C . ALA A 1 72 ? 1.303 20.242 3.868 1.00 94.75 72 ALA A C 1
ATOM 529 O O . ALA A 1 72 ? 0.595 21.222 4.120 1.00 94.75 72 ALA A O 1
ATOM 530 N N . TYR A 1 73 ? 0.991 19.011 4.262 1.00 94.25 73 TYR A N 1
ATOM 531 C CA . TYR A 1 73 ? -0.264 18.661 4.924 1.00 94.25 73 TYR A CA 1
ATOM 532 C C . TYR A 1 73 ? -0.089 17.476 5.877 1.00 94.25 73 TYR A C 1
ATOM 534 O O . TYR A 1 73 ? 0.935 16.795 5.858 1.00 94.25 73 TYR A O 1
ATOM 542 N N . SER A 1 74 ? -1.102 17.219 6.707 1.00 96.06 74 SER A N 1
ATOM 543 C CA . SER A 1 74 ? -1.295 15.904 7.322 1.00 96.06 74 SER A CA 1
ATOM 544 C C . SER A 1 74 ? -2.579 15.254 6.827 1.00 96.06 74 SER A C 1
ATOM 546 O O . SER A 1 74 ? -3.597 15.924 6.632 1.00 96.06 74 SER A O 1
ATOM 548 N N . LEU A 1 75 ? -2.509 13.947 6.605 1.00 96.75 75 LEU A N 1
ATOM 549 C CA . LEU A 1 75 ? -3.601 13.127 6.098 1.00 96.75 75 LEU A CA 1
ATOM 550 C C . LEU A 1 75 ? -3.716 11.879 6.963 1.00 96.75 75 LEU A C 1
ATOM 552 O O . LEU A 1 75 ? -2.710 11.254 7.293 1.00 96.75 75 LEU A O 1
ATOM 556 N N . GLY A 1 76 ? -4.942 11.530 7.329 1.00 97.19 76 GLY A N 1
ATOM 557 C CA . GLY A 1 76 ? -5.268 10.243 7.919 1.00 97.19 76 GLY A CA 1
ATOM 558 C C . GLY A 1 76 ? -6.287 9.521 7.054 1.00 97.19 76 GLY A C 1
ATOM 559 O O . GLY A 1 76 ? -7.279 10.135 6.669 1.00 97.19 76 GLY A O 1
ATOM 560 N N . ALA A 1 77 ? -6.036 8.249 6.769 1.00 97.50 77 ALA A N 1
ATOM 561 C CA . ALA A 1 77 ? -6.948 7.343 6.078 1.00 97.50 77 ALA A CA 1
ATOM 562 C C . ALA A 1 77 ? -7.257 6.171 7.005 1.00 97.50 77 ALA A C 1
ATOM 564 O O . ALA A 1 77 ? -6.337 5.650 7.639 1.00 97.50 77 ALA A O 1
ATOM 565 N N . PHE A 1 78 ? -8.526 5.780 7.104 1.00 97.69 78 PHE A N 1
ATOM 566 C CA . PHE A 1 78 ? -8.965 4.729 8.017 1.00 97.69 78 PHE A CA 1
ATOM 567 C C . PHE A 1 78 ? -10.072 3.869 7.417 1.00 97.69 78 PHE A C 1
ATOM 569 O O . PHE A 1 78 ? -10.942 4.357 6.691 1.00 97.69 78 PHE A O 1
ATOM 576 N N . ILE A 1 79 ? -10.081 2.608 7.836 1.00 97.81 79 ILE A N 1
ATOM 577 C CA . ILE A 1 79 ? -11.214 1.698 7.698 1.00 97.81 79 ILE A CA 1
ATOM 578 C C . ILE A 1 79 ? -11.839 1.452 9.072 1.00 97.81 79 ILE A C 1
ATOM 580 O O . ILE A 1 79 ? -11.166 1.487 10.106 1.00 97.81 79 ILE A O 1
ATOM 584 N N . LYS A 1 80 ? -13.139 1.185 9.084 1.00 97.94 80 LYS A N 1
ATOM 585 C CA . LYS A 1 80 ? -13.905 0.758 10.247 1.00 97.94 80 LYS A CA 1
ATOM 586 C C . LYS A 1 80 ? -14.099 -0.751 10.188 1.00 97.94 80 LYS A C 1
ATOM 588 O O . LYS A 1 80 ? -14.599 -1.281 9.203 1.00 97.94 80 LYS A O 1
ATOM 593 N N . ILE A 1 81 ? -13.795 -1.441 11.278 1.00 97.88 81 ILE A N 1
ATOM 594 C CA . ILE A 1 81 ? -14.137 -2.847 11.480 1.00 97.88 81 ILE A CA 1
ATOM 595 C C . ILE A 1 81 ? -15.261 -2.898 12.521 1.00 97.88 81 ILE A C 1
ATOM 597 O O . ILE A 1 81 ? -15.023 -2.564 13.687 1.00 97.88 81 ILE A O 1
ATOM 601 N N . PRO A 1 82 ? -16.494 -3.259 12.125 1.00 97.38 82 PRO A N 1
ATOM 602 C CA . PRO A 1 82 ? -17.615 -3.323 13.053 1.00 97.38 82 PRO A CA 1
ATOM 603 C C . PRO A 1 82 ? -17.419 -4.379 14.143 1.00 97.38 82 PRO A C 1
ATOM 605 O O . PRO A 1 82 ? -16.911 -5.468 13.876 1.00 97.38 82 PRO A O 1
ATOM 608 N N . ASP A 1 83 ? -17.953 -4.120 15.335 1.00 97.06 83 ASP A N 1
ATOM 609 C CA . ASP A 1 83 ? -17.995 -5.067 16.459 1.00 97.06 83 ASP A CA 1
ATOM 610 C C . ASP A 1 83 ? -18.576 -6.438 16.057 1.00 97.06 83 ASP A C 1
ATOM 612 O O . ASP A 1 83 ? -18.084 -7.499 16.447 1.00 97.06 83 ASP A O 1
ATOM 616 N N . SER A 1 84 ? -19.591 -6.426 15.188 1.00 96.44 84 SER A N 1
ATOM 617 C CA . SER A 1 84 ? -20.213 -7.648 14.658 1.00 96.44 84 SER A CA 1
ATOM 618 C C . SER A 1 84 ? -19.247 -8.549 13.875 1.00 96.44 84 SER A C 1
ATOM 620 O O . SER A 1 84 ? -19.407 -9.769 13.885 1.00 96.44 84 SER A O 1
ATOM 622 N N . VAL A 1 85 ? -18.227 -7.968 13.237 1.00 95.31 85 VAL A N 1
ATOM 623 C CA . VAL A 1 85 ? -17.149 -8.704 12.562 1.00 95.31 85 VAL A CA 1
ATOM 624 C C . VAL A 1 85 ? -16.091 -9.120 13.585 1.00 95.31 85 VAL A C 1
ATOM 626 O O . VAL A 1 85 ? -15.676 -10.281 13.607 1.00 95.31 85 VAL A O 1
ATOM 629 N N . LEU A 1 86 ? -15.703 -8.194 14.470 1.00 96.56 86 LEU A N 1
ATOM 630 C CA . LEU A 1 86 ? -14.660 -8.384 15.486 1.00 96.56 86 LEU A CA 1
ATOM 631 C C . LEU A 1 86 ? -15.001 -9.438 16.538 1.00 96.56 86 LEU A C 1
ATOM 633 O O . LEU A 1 86 ? -14.092 -10.050 17.088 1.00 96.56 86 LEU A O 1
ATOM 637 N N . THR A 1 87 ? -16.285 -9.713 16.772 1.00 96.25 87 THR A N 1
ATOM 638 C CA . THR A 1 87 ? -16.742 -10.756 17.706 1.00 96.25 87 THR A CA 1
ATOM 639 C C . THR A 1 87 ? -16.108 -12.127 17.414 1.00 96.25 87 THR A C 1
ATOM 641 O O . THR A 1 87 ? -15.860 -12.899 18.338 1.00 96.25 87 THR A O 1
ATOM 644 N N . ASN A 1 88 ? -15.785 -12.429 16.150 1.00 94.62 88 ASN A N 1
ATOM 645 C CA . ASN A 1 88 ? -15.130 -13.689 15.764 1.00 94.62 88 ASN A CA 1
ATOM 646 C C . ASN A 1 88 ? -13.625 -13.735 16.085 1.00 94.62 88 ASN A C 1
ATOM 648 O O . ASN A 1 88 ? -13.013 -14.796 15.984 1.00 94.62 88 ASN A O 1
ATOM 652 N N . TYR A 1 89 ? -13.042 -12.597 16.454 1.00 95.38 89 TYR A N 1
ATOM 653 C CA . TYR A 1 89 ? -11.607 -12.387 16.637 1.00 95.38 89 TYR A CA 1
ATOM 654 C C . TYR A 1 89 ? -11.286 -11.782 18.010 1.00 95.38 89 TYR A C 1
ATOM 656 O O . TYR A 1 89 ? -10.206 -11.245 18.223 1.00 95.38 89 TYR A O 1
ATOM 664 N N . VAL A 1 90 ? -12.209 -11.835 18.967 1.00 96.38 90 VAL A N 1
ATOM 665 C CA . VAL A 1 90 ? -11.940 -11.366 20.332 1.00 96.38 90 VAL A CA 1
ATOM 666 C C . VAL A 1 90 ? -10.777 -12.158 20.932 1.00 96.38 90 VAL A C 1
ATOM 668 O O . VAL A 1 90 ? -10.790 -13.388 20.941 1.00 96.38 90 VAL A O 1
ATOM 671 N N . GLY A 1 91 ? -9.785 -11.443 21.467 1.00 94.50 91 GLY A N 1
ATOM 672 C CA . GLY A 1 91 ? -8.561 -12.025 22.021 1.00 94.50 91 GLY A CA 1
ATOM 673 C C . GLY A 1 91 ? -7.460 -12.303 20.994 1.00 94.50 91 GLY A C 1
ATOM 674 O O . GLY A 1 91 ? -6.326 -12.531 21.406 1.00 94.50 91 GLY A O 1
ATOM 675 N N . ASN A 1 92 ? -7.760 -12.234 19.694 1.00 95.12 92 ASN A N 1
ATOM 676 C CA . ASN A 1 92 ? -6.747 -12.161 18.645 1.00 95.12 92 ASN A CA 1
ATOM 677 C C . ASN A 1 92 ? -6.086 -10.778 18.628 1.00 95.12 92 ASN A C 1
ATOM 679 O O . ASN A 1 92 ? -6.571 -9.829 19.253 1.00 95.12 92 ASN A O 1
ATOM 683 N N . GLU A 1 93 ? -4.996 -10.657 17.876 1.00 95.19 93 GLU A N 1
ATOM 684 C CA . GLU A 1 93 ? -4.261 -9.404 17.738 1.00 95.19 93 GLU A CA 1
ATOM 685 C C . GLU A 1 93 ? -4.338 -8.872 16.309 1.00 95.19 93 GLU A C 1
ATOM 687 O O . GLU A 1 93 ? -4.238 -9.625 15.343 1.00 95.19 93 GLU A O 1
ATOM 692 N N . ILE A 1 94 ? -4.499 -7.557 16.173 1.00 95.12 94 ILE A N 1
ATOM 693 C CA . ILE A 1 94 ? -4.103 -6.858 14.953 1.00 95.12 94 ILE A CA 1
ATOM 694 C C . ILE A 1 94 ? -2.597 -6.645 15.058 1.00 95.12 94 ILE A C 1
ATOM 696 O O . ILE A 1 94 ? -2.149 -5.923 15.947 1.00 95.12 94 ILE A O 1
ATOM 700 N N . GLU A 1 95 ? -1.824 -7.256 14.168 1.00 92.31 95 GLU A N 1
ATOM 701 C CA . GLU A 1 95 ? -0.353 -7.215 14.209 1.00 92.31 95 GLU A CA 1
ATOM 702 C C . GLU A 1 95 ? 0.264 -6.495 13.013 1.00 92.31 95 GLU A C 1
ATOM 704 O O . GLU A 1 95 ? 1.478 -6.311 12.958 1.00 92.31 95 GLU A O 1
ATOM 709 N N . GLY A 1 96 ? -0.545 -6.047 12.058 1.00 90.62 96 GLY A N 1
ATOM 710 C CA . GLY A 1 96 ? -0.033 -5.280 10.938 1.00 90.62 96 GLY A CA 1
ATOM 711 C C . GLY A 1 96 ? -1.111 -4.570 10.145 1.00 90.62 96 GLY A C 1
ATOM 712 O O . GLY A 1 96 ? -2.304 -4.867 10.257 1.00 90.62 96 GLY A O 1
ATOM 713 N N . LEU A 1 97 ? -0.657 -3.616 9.344 1.00 93.44 97 LEU A N 1
ATOM 714 C CA . LEU A 1 97 ? -1.477 -2.855 8.419 1.00 93.44 97 LEU A CA 1
ATOM 715 C C . LEU A 1 97 ? -0.762 -2.802 7.072 1.00 93.44 97 LEU A C 1
ATOM 717 O O . LEU A 1 97 ? 0.372 -2.324 6.988 1.00 93.44 97 LEU A O 1
ATOM 721 N N . ARG A 1 98 ? -1.444 -3.270 6.029 1.00 91.31 98 ARG A N 1
ATOM 722 C CA . ARG A 1 98 ? -1.020 -3.092 4.643 1.00 91.31 98 ARG A CA 1
ATOM 723 C C . ARG A 1 98 ? -1.741 -1.879 4.061 1.00 9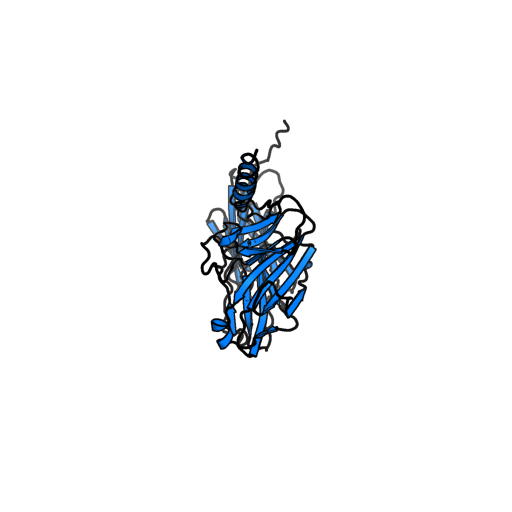1.31 98 ARG A C 1
ATOM 725 O O . ARG A 1 98 ? -2.943 -1.735 4.273 1.00 91.31 98 ARG A O 1
ATOM 732 N N . PHE A 1 99 ? -1.026 -0.989 3.381 1.00 93.75 99 PHE A N 1
ATOM 733 C CA . PHE A 1 99 ? -1.591 0.257 2.851 1.00 93.75 99 PHE A CA 1
ATOM 734 C C . PHE A 1 99 ? -0.860 0.739 1.597 1.00 93.75 99 PHE A C 1
ATOM 736 O O . PHE A 1 99 ? 0.328 0.467 1.430 1.00 93.75 99 PHE A O 1
ATOM 743 N N . GLY A 1 100 ? -1.562 1.450 0.718 1.00 92.56 100 GLY A N 1
ATOM 744 C CA . GLY A 1 100 ? -0.987 1.995 -0.513 1.00 92.56 100 GLY A CA 1
ATOM 745 C C . GLY A 1 100 ? -0.441 3.421 -0.359 1.00 92.56 100 GLY A C 1
ATOM 746 O O . GLY A 1 100 ? -1.031 4.260 0.331 1.00 92.56 100 GLY A O 1
ATOM 747 N N . ILE A 1 101 ? 0.702 3.690 -0.996 1.00 93.81 101 ILE A N 1
ATOM 748 C CA . ILE A 1 101 ? 1.359 5.004 -1.059 1.00 93.81 101 ILE A CA 1
ATOM 749 C C . ILE A 1 101 ? 1.703 5.344 -2.511 1.00 93.81 101 ILE A C 1
ATOM 751 O O . ILE A 1 101 ? 2.310 4.539 -3.207 1.00 93.81 101 ILE A O 1
ATOM 755 N N . ASP A 1 102 ? 1.362 6.559 -2.934 1.00 93.12 102 ASP A N 1
ATOM 756 C CA . ASP A 1 102 ? 1.747 7.154 -4.214 1.00 93.12 102 ASP A CA 1
ATOM 757 C C . ASP A 1 102 ? 3.204 7.638 -4.156 1.00 93.12 102 ASP A C 1
ATOM 759 O O . ASP A 1 102 ? 4.099 6.976 -4.680 1.00 93.12 102 ASP A O 1
ATOM 763 N N . ASP A 1 103 ? 3.475 8.736 -3.440 1.00 92.00 103 ASP A N 1
ATOM 764 C CA . ASP A 1 103 ? 4.817 9.314 -3.342 1.00 92.00 103 ASP A CA 1
ATOM 765 C C . ASP A 1 103 ? 5.373 9.243 -1.905 1.00 92.00 103 ASP A C 1
ATOM 767 O O . ASP A 1 103 ? 5.004 10.056 -1.047 1.00 92.00 103 ASP A O 1
ATOM 771 N N . PRO A 1 104 ? 6.296 8.307 -1.606 1.00 92.56 104 PRO A N 1
ATOM 772 C CA . PRO A 1 104 ? 6.924 8.229 -0.290 1.00 92.56 104 PRO A CA 1
ATOM 773 C C . PRO A 1 104 ? 7.946 9.352 -0.045 1.00 92.56 104 PRO A C 1
ATOM 775 O O . PRO A 1 104 ? 8.259 9.656 1.106 1.00 92.56 104 PRO A O 1
ATOM 778 N N . THR A 1 105 ? 8.469 10.003 -1.091 1.00 93.88 105 THR A N 1
ATOM 779 C CA . THR A 1 105 ? 9.608 10.937 -0.987 1.00 93.88 105 THR A CA 1
ATOM 780 C C . THR A 1 105 ? 9.260 12.243 -0.272 1.00 93.88 105 THR A C 1
ATOM 782 O O . THR A 1 105 ? 10.138 12.935 0.256 1.00 93.88 105 THR A O 1
ATOM 785 N N . ILE A 1 106 ? 7.968 12.569 -0.215 1.00 95.12 106 ILE A N 1
ATOM 786 C CA . ILE A 1 106 ? 7.443 13.768 0.439 1.00 95.12 106 ILE A CA 1
ATOM 787 C C . ILE A 1 106 ? 6.966 13.512 1.874 1.00 95.12 106 ILE A C 1
ATOM 789 O O . ILE A 1 106 ? 6.623 14.464 2.581 1.00 95.12 106 ILE A O 1
ATOM 793 N N . ILE A 1 107 ? 6.931 12.254 2.327 1.00 97.56 107 ILE A N 1
ATOM 794 C CA . ILE A 1 107 ? 6.447 11.877 3.659 1.00 97.56 107 ILE A CA 1
ATOM 795 C C . ILE A 1 107 ? 7.513 12.223 4.707 1.00 97.56 107 ILE A C 1
ATOM 797 O O . ILE A 1 107 ? 8.665 11.814 4.624 1.00 97.56 107 ILE A O 1
ATOM 801 N N . ALA A 1 108 ? 7.121 12.997 5.718 1.00 97.19 108 ALA A N 1
ATOM 802 C CA . ALA A 1 108 ? 7.977 13.419 6.826 1.00 97.19 108 ALA A CA 1
ATOM 803 C C . ALA A 1 108 ? 7.802 12.549 8.080 1.00 97.19 108 ALA A C 1
ATOM 805 O O . ALA A 1 108 ? 8.716 12.451 8.896 1.00 97.19 108 ALA A O 1
ATOM 806 N N . TYR A 1 109 ? 6.622 11.958 8.259 1.00 97.69 109 TYR A N 1
ATOM 807 C CA . TYR A 1 109 ? 6.330 10.962 9.287 1.00 97.69 109 TYR A CA 1
ATOM 808 C C . TYR A 1 109 ? 5.101 10.152 8.876 1.00 97.69 109 TYR A C 1
ATOM 810 O O . TYR A 1 109 ? 4.233 10.667 8.169 1.00 97.69 109 TYR A O 1
ATOM 818 N N . ALA A 1 110 ? 4.998 8.923 9.376 1.00 97.75 110 ALA A N 1
ATOM 819 C CA . ALA A 1 110 ? 3.803 8.098 9.263 1.00 97.75 110 ALA A CA 1
ATOM 820 C C . ALA A 1 110 ? 3.619 7.252 10.531 1.00 97.75 110 ALA A C 1
ATOM 822 O O . ALA A 1 110 ? 4.593 6.858 11.175 1.00 97.75 110 ALA A O 1
ATOM 823 N N . THR A 1 111 ? 2.365 6.994 10.893 1.00 97.00 111 THR A N 1
ATOM 824 C CA . THR A 1 111 ? 1.974 6.312 12.130 1.00 97.00 111 THR A CA 1
ATOM 825 C C . THR A 1 111 ? 0.741 5.455 11.871 1.00 97.00 111 THR A C 1
ATOM 827 O O . THR A 1 111 ? -0.245 5.953 11.329 1.00 97.00 111 THR A O 1
ATOM 830 N N . ILE A 1 112 ? 0.756 4.196 12.311 1.00 97.62 112 ILE A N 1
ATOM 831 C CA . ILE A 1 112 ? -0.459 3.380 12.434 1.00 97.62 112 ILE A CA 1
ATOM 832 C C . ILE A 1 112 ? -1.221 3.839 13.668 1.00 97.62 112 ILE A C 1
ATOM 834 O O . ILE A 1 112 ? -0.636 3.962 14.745 1.00 97.62 112 ILE A O 1
ATOM 838 N N . VAL A 1 113 ? -2.526 4.051 13.532 1.00 97.06 113 VAL A N 1
ATOM 839 C CA . VAL A 1 113 ? -3.390 4.554 14.601 1.00 97.06 113 VAL A CA 1
ATOM 840 C C . VAL A 1 113 ? -4.647 3.689 14.703 1.00 97.06 113 VAL A C 1
ATOM 842 O O . VAL A 1 113 ? -5.240 3.342 13.682 1.00 97.06 113 VAL A O 1
ATOM 845 N N . ILE A 1 114 ? -5.062 3.364 15.934 1.00 97.94 114 ILE A N 1
ATOM 846 C CA . ILE A 1 114 ? -6.331 2.668 16.210 1.00 97.94 114 ILE A CA 1
ATOM 847 C C . ILE A 1 114 ? -7.186 3.497 17.169 1.00 97.94 114 ILE A C 1
ATOM 849 O O . ILE A 1 114 ? -6.707 3.947 18.215 1.00 97.94 114 ILE A O 1
ATOM 853 N N . TYR A 1 115 ? -8.466 3.645 16.835 1.00 97.62 115 TYR A N 1
ATOM 854 C CA . TYR A 1 115 ? -9.508 4.213 17.687 1.00 97.62 115 TYR A CA 1
ATOM 855 C C . TYR A 1 115 ? -10.541 3.143 18.047 1.00 97.62 115 TYR A C 1
ATOM 857 O O . TYR A 1 115 ? -10.901 2.311 17.216 1.00 97.62 115 TYR A O 1
ATOM 865 N N . GLU A 1 116 ? -11.065 3.211 19.269 1.00 97.38 116 GLU A N 1
ATOM 866 C CA . GLU A 1 116 ? -12.205 2.405 19.720 1.00 97.38 116 GLU A CA 1
ATOM 867 C C . GLU A 1 116 ? -13.490 3.248 19.672 1.00 97.38 116 GLU A C 1
ATOM 869 O O . GLU A 1 116 ? -13.546 4.362 20.209 1.00 97.38 116 GLU A O 1
ATOM 874 N N . GLY A 1 117 ? -14.528 2.717 19.022 1.00 96.06 117 GLY A N 1
ATOM 875 C CA . GLY A 1 117 ? -15.905 3.222 19.009 1.00 96.06 117 GLY A CA 1
ATOM 876 C C . GLY A 1 117 ? -16.163 4.472 18.159 1.00 96.06 117 GLY A C 1
ATOM 877 O O . GLY A 1 117 ? -17.177 4.536 17.470 1.00 96.06 117 GLY A O 1
ATOM 878 N N . SER A 1 118 ? -15.272 5.465 18.183 1.00 93.94 118 SER A N 1
ATOM 879 C CA . SER A 1 118 ? -15.403 6.704 17.405 1.00 93.94 118 SER A CA 1
ATOM 880 C C . SER A 1 118 ? -14.044 7.314 17.069 1.00 93.94 118 SER A C 1
ATOM 882 O O . SER A 1 118 ? -13.154 7.358 17.917 1.00 93.94 118 SER A O 1
ATOM 884 N N . LEU A 1 119 ? -13.924 7.866 15.859 1.00 92.25 119 LEU A N 1
ATOM 885 C CA . LEU A 1 119 ? -12.775 8.663 15.415 1.00 92.25 119 LEU A CA 1
ATOM 886 C C . LEU A 1 119 ? -12.635 10.002 16.162 1.00 92.25 119 LEU A C 1
ATOM 888 O O . LEU A 1 119 ? -11.575 10.615 16.129 1.00 92.25 119 LEU A O 1
ATOM 892 N N . GLU A 1 120 ? -13.676 10.459 16.862 1.00 89.06 120 GLU A N 1
ATOM 893 C CA . GLU A 1 120 ? -13.598 11.657 17.713 1.00 89.06 120 GLU A CA 1
ATOM 894 C C . GLU A 1 120 ? -12.896 11.394 19.058 1.00 89.06 120 GLU A C 1
ATOM 896 O O . GLU A 1 120 ? -12.538 12.333 19.773 1.00 89.06 120 GLU A O 1
ATOM 901 N N . ASN A 1 121 ? -12.698 10.123 19.423 1.00 91.12 121 ASN A N 1
ATOM 902 C CA . ASN A 1 121 ? -11.987 9.750 20.641 1.00 91.12 121 ASN A CA 1
ATOM 903 C C . ASN A 1 121 ? -10.475 9.973 20.492 1.00 91.12 121 ASN A C 1
ATOM 905 O O . ASN A 1 121 ? -9.951 10.211 19.410 1.00 91.12 121 ASN A O 1
ATOM 909 N N . SER A 1 122 ? -9.734 9.863 21.595 1.00 92.88 122 SER A N 1
ATOM 910 C CA . SER A 1 122 ? -8.277 9.725 21.498 1.00 92.88 122 SER A CA 1
ATOM 911 C C . SER A 1 122 ? -7.911 8.328 20.983 1.00 92.88 122 SER A C 1
ATOM 913 O O . SER A 1 122 ? -8.578 7.365 21.373 1.00 92.88 122 SER A O 1
ATOM 915 N N . PRO A 1 123 ? -6.845 8.187 20.173 1.00 95.62 123 PRO A N 1
ATOM 916 C CA . PRO A 1 123 ? -6.357 6.875 19.779 1.00 95.62 123 PRO A CA 1
ATOM 917 C C . PRO A 1 123 ? -6.014 6.010 20.988 1.00 95.62 123 PRO A C 1
ATOM 919 O O . PRO A 1 123 ? -5.384 6.481 21.937 1.00 95.62 123 PRO A O 1
ATOM 922 N N . VAL A 1 124 ? -6.380 4.734 20.921 1.00 96.50 124 VAL A N 1
ATOM 923 C CA . VAL A 1 124 ? -6.031 3.729 21.935 1.00 96.50 124 VAL A CA 1
ATOM 924 C C . VAL A 1 124 ? -4.692 3.053 21.645 1.00 96.50 124 VAL A C 1
ATOM 926 O O . VAL A 1 124 ? -4.101 2.454 22.540 1.00 96.50 124 VAL A O 1
ATOM 929 N N . PHE A 1 125 ? -4.205 3.166 20.409 1.00 96.06 125 PHE A N 1
ATOM 930 C CA . PHE A 1 125 ? -2.934 2.614 19.960 1.00 96.06 125 PHE A CA 1
ATOM 931 C C . PHE A 1 125 ? -2.306 3.523 18.905 1.00 96.06 125 PHE A C 1
ATOM 933 O O . PHE A 1 125 ? -3.013 4.084 18.062 1.00 96.06 125 PHE A O 1
ATOM 940 N N . GLN A 1 126 ? -0.979 3.656 18.958 1.00 95.12 126 GLN A N 1
ATOM 941 C CA . GLN A 1 126 ? -0.174 4.353 17.959 1.00 95.12 126 GLN A CA 1
ATOM 942 C C . GLN A 1 126 ? 1.176 3.648 17.806 1.00 95.12 126 GLN A C 1
ATOM 944 O O . GLN A 1 126 ? 1.823 3.352 18.810 1.00 95.12 126 GLN A O 1
ATOM 949 N N . SER A 1 127 ? 1.620 3.436 16.570 1.00 94.88 127 SER A N 1
ATOM 950 C CA . SER A 1 127 ? 2.961 2.926 16.267 1.00 94.88 127 SER A CA 1
ATOM 951 C C . SER A 1 127 ? 3.557 3.688 15.096 1.00 94.88 127 SER A C 1
ATOM 953 O O . SER A 1 127 ? 2.946 3.758 14.031 1.00 94.88 127 SER A O 1
ATOM 955 N N . SER A 1 128 ? 4.744 4.261 15.285 1.00 94.81 128 SER A N 1
ATOM 956 C CA . SER A 1 128 ? 5.472 4.935 14.208 1.00 94.81 128 SER A CA 1
ATOM 957 C C . SER A 1 128 ? 5.870 3.946 13.113 1.00 94.81 128 SER A C 1
ATOM 959 O O . SER A 1 128 ? 6.185 2.792 13.399 1.00 94.81 128 SER A O 1
ATOM 961 N N . ILE A 1 129 ? 5.894 4.430 11.876 1.00 94.38 129 ILE A N 1
ATOM 962 C CA . ILE A 1 129 ? 6.390 3.719 10.699 1.00 94.38 129 ILE A CA 1
ATOM 963 C C . ILE A 1 129 ? 7.729 4.347 10.302 1.00 94.38 129 ILE A C 1
ATOM 965 O O . ILE A 1 129 ? 7.863 5.574 10.267 1.00 94.38 129 ILE A O 1
ATOM 969 N N . GLU A 1 130 ? 8.723 3.514 10.005 1.00 92.50 130 GLU A N 1
ATOM 970 C CA . GLU A 1 130 ? 10.027 3.967 9.526 1.00 92.50 130 GLU A CA 1
ATOM 971 C C . GLU A 1 130 ? 9.908 4.432 8.067 1.00 92.50 130 GLU A C 1
ATOM 973 O O . GLU A 1 130 ? 9.895 3.627 7.139 1.00 92.50 130 GLU A O 1
ATOM 978 N N . ILE A 1 131 ? 9.812 5.747 7.853 1.00 93.50 131 ILE A N 1
ATOM 979 C CA . ILE A 1 131 ? 9.536 6.324 6.526 1.00 93.50 131 ILE A CA 1
ATOM 980 C C . ILE A 1 131 ? 10.596 5.983 5.470 1.00 93.50 131 ILE A C 1
ATOM 982 O O . ILE A 1 131 ? 10.290 6.004 4.285 1.00 93.50 131 ILE A O 1
ATOM 986 N N . SER A 1 132 ? 11.827 5.656 5.885 1.00 89.38 132 SER A N 1
ATOM 987 C CA . SER A 1 132 ? 12.914 5.276 4.973 1.00 89.38 132 SER A CA 1
ATOM 988 C C . SER A 1 132 ? 12.693 3.925 4.284 1.00 89.38 132 SER A C 1
ATOM 990 O O . SER A 1 132 ? 13.355 3.644 3.289 1.00 89.38 132 SER A O 1
ATOM 992 N N . THR A 1 133 ? 11.748 3.124 4.783 1.00 86.50 133 THR A N 1
ATOM 993 C CA . THR A 1 133 ? 11.357 1.824 4.213 1.00 86.50 133 THR A CA 1
ATOM 994 C C . THR A 1 133 ? 10.172 1.917 3.249 1.00 86.50 133 THR A C 1
ATOM 996 O O . THR A 1 133 ? 9.848 0.936 2.585 1.00 86.50 133 THR A O 1
ATOM 999 N N . LEU A 1 134 ? 9.514 3.081 3.166 1.00 90.50 134 LEU A N 1
ATOM 1000 C CA . LEU A 1 134 ? 8.324 3.247 2.337 1.00 90.50 134 LEU A CA 1
ATOM 1001 C C . LEU A 1 134 ? 8.680 3.308 0.854 1.00 90.50 134 LEU A C 1
ATOM 1003 O O . LEU A 1 134 ? 9.604 4.013 0.442 1.00 90.50 134 LEU A O 1
ATOM 1007 N N . ILE A 1 135 ? 7.866 2.639 0.048 1.00 87.12 135 ILE A N 1
ATOM 1008 C CA . ILE A 1 135 ? 7.927 2.674 -1.411 1.00 87.12 135 ILE A CA 1
ATOM 1009 C C . ILE A 1 135 ? 6.628 3.223 -2.003 1.00 87.12 135 ILE A C 1
ATOM 1011 O O . ILE A 1 135 ? 5.594 3.267 -1.336 1.00 87.12 135 ILE A O 1
ATOM 1015 N N . SER A 1 136 ? 6.683 3.605 -3.279 1.00 88.69 136 SER A N 1
ATOM 1016 C CA . SER A 1 136 ? 5.477 3.778 -4.089 1.00 88.69 136 SER A CA 1
ATOM 1017 C C . SER A 1 136 ? 4.879 2.395 -4.354 1.00 88.69 136 SER A C 1
ATOM 1019 O O . SER A 1 136 ? 5.556 1.532 -4.916 1.00 88.69 136 SER A O 1
ATOM 1021 N N . GLY A 1 137 ? 3.650 2.154 -3.904 1.00 88.44 137 GLY A N 1
ATOM 1022 C CA . GLY A 1 137 ? 2.998 0.845 -3.965 1.00 88.44 137 GLY A CA 1
ATOM 1023 C C . GLY A 1 137 ? 2.338 0.445 -2.663 1.00 88.44 137 GLY A C 1
ATOM 1024 O O . GLY A 1 137 ? 2.127 1.254 -1.753 1.00 88.44 137 GLY A O 1
ATOM 1025 N N . TRP A 1 138 ? 2.032 -0.844 -2.568 1.00 88.75 138 TRP A N 1
ATOM 1026 C CA . TRP A 1 138 ? 1.614 -1.442 -1.314 1.00 88.75 138 TRP A CA 1
ATOM 1027 C C . TRP A 1 138 ? 2.793 -1.538 -0.349 1.00 88.75 138 TRP A C 1
ATOM 1029 O O . TRP A 1 138 ? 3.868 -2.025 -0.693 1.00 88.75 138 TRP A O 1
ATOM 1039 N N . ASN A 1 139 ? 2.571 -1.097 0.881 1.00 89.19 139 ASN A N 1
ATOM 1040 C CA . ASN A 1 139 ? 3.518 -1.148 1.981 1.00 89.19 139 ASN A CA 1
ATOM 1041 C C . ASN A 1 139 ? 2.924 -2.000 3.101 1.00 89.19 139 ASN A C 1
ATOM 1043 O O . ASN A 1 139 ? 1.723 -1.929 3.365 1.00 89.19 139 ASN A O 1
ATOM 1047 N N . MET A 1 140 ? 3.765 -2.775 3.782 1.00 88.06 140 MET A N 1
ATOM 1048 C CA . MET A 1 140 ? 3.380 -3.548 4.958 1.00 88.06 140 MET A CA 1
ATOM 1049 C C . MET A 1 140 ? 4.070 -2.975 6.192 1.00 88.06 140 MET A C 1
ATOM 1051 O O . MET A 1 140 ? 5.294 -2.912 6.252 1.00 88.06 140 MET A O 1
ATOM 1055 N N . ALA A 1 141 ? 3.290 -2.577 7.194 1.00 89.56 141 ALA A N 1
ATOM 1056 C CA . ALA A 1 141 ? 3.818 -2.147 8.480 1.00 89.56 141 ALA A CA 1
ATOM 1057 C C . ALA A 1 141 ? 3.404 -3.135 9.577 1.00 89.56 141 ALA A C 1
ATOM 1059 O O . ALA A 1 141 ? 2.230 -3.238 9.941 1.00 89.56 141 ALA A O 1
ATOM 1060 N N . THR A 1 142 ? 4.395 -3.856 10.100 1.00 87.88 142 THR A N 1
ATOM 1061 C CA . THR A 1 142 ? 4.247 -4.808 11.208 1.00 87.88 142 THR A CA 1
ATOM 1062 C C . THR A 1 142 ? 4.362 -4.087 12.547 1.00 87.88 142 THR A C 1
ATOM 1064 O O . THR A 1 142 ? 5.249 -3.260 12.765 1.00 87.88 142 THR A O 1
ATOM 1067 N N . LEU A 1 143 ? 3.469 -4.414 13.473 1.00 88.75 143 LEU A N 1
ATOM 1068 C CA . LEU A 1 143 ? 3.447 -3.859 14.816 1.00 88.75 143 LEU A CA 1
ATOM 1069 C C . LEU A 1 143 ? 4.402 -4.638 15.722 1.00 88.75 143 LEU A C 1
ATOM 1071 O O . LEU A 1 143 ? 4.315 -5.855 15.835 1.00 88.75 143 LEU A O 1
ATOM 1075 N N . THR A 1 144 ? 5.291 -3.933 16.429 1.00 82.44 144 THR A N 1
ATOM 1076 C CA . THR A 1 144 ? 6.176 -4.568 17.426 1.00 82.44 144 THR A CA 1
ATOM 1077 C C . THR A 1 144 ? 5.389 -5.173 18.592 1.00 82.44 144 THR A C 1
ATOM 1079 O O . THR A 1 144 ? 5.828 -6.140 19.209 1.00 82.44 144 THR A O 1
ATOM 1082 N N . GLN A 1 145 ? 4.235 -4.584 18.904 1.00 87.25 145 GLN A N 1
ATOM 1083 C CA . GLN A 1 145 ? 3.256 -5.117 19.838 1.00 87.25 145 GLN A CA 1
ATOM 1084 C C . GLN A 1 145 ? 1.892 -5.065 19.157 1.00 87.25 145 GLN A C 1
ATOM 1086 O O . GLN A 1 145 ? 1.429 -3.972 18.820 1.00 87.25 145 GLN A O 1
ATOM 1091 N N . GLY A 1 146 ? 1.267 -6.225 18.960 1.00 91.19 146 GLY A N 1
ATOM 1092 C CA . GLY A 1 146 ? -0.071 -6.296 18.402 1.00 91.19 146 GLY A CA 1
ATOM 1093 C C . GLY A 1 146 ? -1.111 -5.648 19.314 1.00 91.19 146 GLY A C 1
ATOM 1094 O O . GLY A 1 146 ? -0.955 -5.530 20.536 1.00 91.19 146 GLY A O 1
ATOM 1095 N N . TYR A 1 147 ? -2.186 -5.172 18.697 1.00 96.12 147 TYR A N 1
ATOM 1096 C CA . TYR A 1 147 ? -3.341 -4.646 19.405 1.00 96.12 147 TYR A CA 1
ATOM 1097 C C . TYR A 1 147 ? -4.348 -5.773 19.645 1.00 96.12 147 TYR A C 1
ATOM 1099 O O . TYR A 1 147 ? -4.912 -6.319 18.698 1.00 96.12 147 TYR A O 1
ATOM 1107 N N . VAL A 1 148 ? -4.601 -6.097 20.914 1.00 96.62 148 VAL A N 1
ATOM 1108 C CA . VAL A 1 148 ? -5.566 -7.136 21.301 1.00 96.62 148 VAL A CA 1
ATOM 1109 C C . VAL A 1 148 ? -6.996 -6.655 21.057 1.00 96.62 148 VAL A C 1
ATOM 1111 O O . VAL A 1 148 ? -7.436 -5.661 21.642 1.00 96.62 148 VAL A O 1
ATOM 1114 N N . ILE A 1 149 ? -7.742 -7.406 2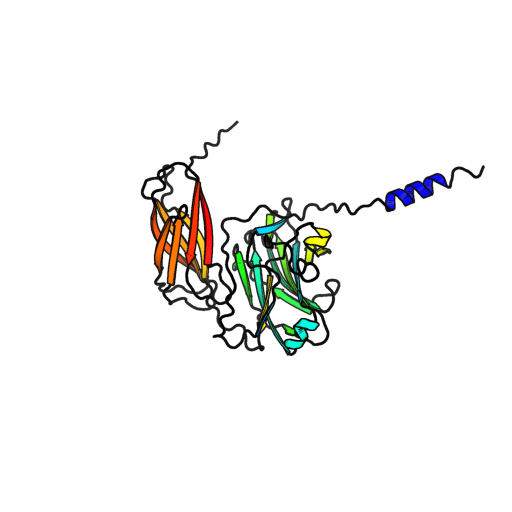0.249 1.00 96.75 149 ILE A N 1
ATOM 1115 C CA . ILE A 1 149 ? -9.142 -7.133 19.924 1.00 96.75 149 ILE A CA 1
ATOM 1116 C C . ILE A 1 149 ? -10.020 -7.394 21.153 1.00 96.75 149 ILE A C 1
ATOM 1118 O O . ILE A 1 149 ? -10.007 -8.481 21.742 1.00 96.75 149 ILE A O 1
ATOM 1122 N N . LYS A 1 150 ? -10.807 -6.381 21.528 1.00 94.94 150 LYS A N 1
ATOM 1123 C CA . LYS A 1 150 ? -11.731 -6.401 22.670 1.00 94.94 150 LYS A CA 1
ATOM 1124 C C . LYS A 1 150 ? -13.168 -6.652 22.214 1.00 94.94 150 LYS A C 1
ATOM 1126 O O . LYS A 1 150 ? -13.516 -6.411 21.065 1.00 94.94 150 LYS A O 1
ATOM 1131 N N . GLU A 1 151 ? -14.006 -7.097 23.144 1.00 95.25 151 GLU A N 1
ATOM 1132 C CA . GLU A 1 151 ? -15.444 -7.268 22.911 1.00 95.25 151 GLU A CA 1
ATOM 1133 C C . GLU A 1 151 ? -16.196 -5.927 22.859 1.00 95.25 151 GLU A C 1
ATOM 1135 O O . GLU A 1 151 ? -15.857 -4.992 23.591 1.00 95.25 151 GLU A O 1
ATOM 1140 N N . ASN A 1 152 ? -17.313 -5.902 22.126 1.00 94.69 152 ASN A N 1
ATOM 1141 C CA . ASN A 1 152 ? -18.359 -4.874 22.166 1.00 94.69 152 ASN A CA 1
ATOM 1142 C C . ASN A 1 152 ? -17.896 -3.472 21.734 1.00 94.69 152 ASN A C 1
ATOM 1144 O O . ASN A 1 152 ? -18.356 -2.468 22.290 1.00 94.69 152 ASN A O 1
ATOM 1148 N N . THR A 1 153 ? -16.980 -3.376 20.768 1.00 95.75 153 THR A N 1
ATOM 1149 C CA . THR A 1 153 ? -16.544 -2.086 20.221 1.00 95.75 153 THR A CA 1
ATOM 1150 C C . THR A 1 153 ? -16.185 -2.180 18.748 1.00 95.75 153 THR A C 1
ATOM 1152 O O . THR A 1 153 ? -15.495 -3.097 18.318 1.00 95.75 153 THR A O 1
ATOM 1155 N N . ASP A 1 154 ? -16.601 -1.171 17.985 1.00 97.19 154 ASP A N 1
ATOM 1156 C CA . ASP A 1 154 ? -16.055 -0.935 16.654 1.00 97.19 154 ASP A CA 1
ATOM 1157 C C . ASP A 1 154 ? -14.589 -0.500 16.781 1.00 97.19 154 ASP A C 1
ATOM 1159 O O . ASP A 1 154 ? -14.217 0.186 17.744 1.00 97.19 154 ASP A O 1
ATOM 1163 N N . LEU A 1 155 ? -13.777 -0.849 15.788 1.00 98.12 155 LEU A N 1
ATOM 1164 C CA . LEU A 1 155 ? -12.418 -0.339 15.645 1.00 98.12 155 LEU A CA 1
ATOM 1165 C C . LEU A 1 155 ? -12.314 0.505 14.387 1.00 98.12 155 LEU A C 1
ATOM 1167 O O . LEU A 1 155 ? -12.851 0.141 13.347 1.00 98.12 155 LEU A O 1
ATOM 1171 N N . PHE A 1 156 ? -11.579 1.605 14.475 1.00 98.31 156 PHE A N 1
ATOM 1172 C CA . PHE A 1 156 ? -11.098 2.324 13.305 1.00 98.31 156 PHE A CA 1
ATOM 1173 C C . PHE A 1 156 ? -9.591 2.197 13.280 1.00 98.31 156 PHE A C 1
ATOM 1175 O O . PHE A 1 156 ? -8.931 2.600 14.237 1.00 98.31 156 PHE A O 1
ATOM 1182 N N . ILE A 1 157 ? -9.056 1.634 12.209 1.00 98.19 157 ILE A N 1
ATOM 1183 C CA . ILE A 1 157 ? -7.626 1.416 12.036 1.00 98.19 157 ILE A CA 1
ATOM 1184 C C . ILE A 1 157 ? -7.176 2.061 10.740 1.00 98.19 157 ILE A C 1
ATOM 1186 O O . ILE A 1 157 ? -7.890 2.032 9.739 1.00 98.19 157 ILE A O 1
ATOM 1190 N N . GLY A 1 158 ? -5.992 2.660 10.771 1.00 97.81 158 GLY A N 1
ATOM 1191 C CA . GLY A 1 158 ? -5.411 3.217 9.572 1.00 97.81 158 GLY A CA 1
ATOM 1192 C C . GLY A 1 158 ? -4.075 3.894 9.788 1.00 97.81 158 GLY A C 1
ATOM 1193 O O . GLY A 1 158 ? -3.415 3.694 10.810 1.00 97.81 158 GLY A O 1
ATOM 1194 N N . VAL A 1 159 ? -3.685 4.695 8.802 1.00 98.00 159 VAL A N 1
ATOM 1195 C CA . VAL A 1 159 ? -2.423 5.435 8.792 1.00 98.00 159 VAL A CA 1
ATOM 1196 C C . VAL A 1 159 ? -2.717 6.919 8.910 1.00 98.00 159 VAL A C 1
ATOM 1198 O O . VAL A 1 159 ? -3.579 7.454 8.220 1.00 98.00 159 VAL A O 1
ATOM 1201 N N . THR A 1 160 ? -1.962 7.600 9.765 1.00 97.25 160 THR A N 1
ATOM 1202 C CA . THR A 1 160 ? -1.821 9.057 9.741 1.00 97.25 160 THR A CA 1
ATOM 1203 C C . THR A 1 160 ? -0.401 9.407 9.337 1.00 97.25 160 THR A C 1
ATOM 1205 O O . THR A 1 160 ? 0.552 8.890 9.914 1.00 97.25 160 THR A O 1
ATOM 1208 N N . LEU A 1 161 ? -0.257 10.310 8.377 1.00 98.12 161 LEU A N 1
ATOM 1209 C CA . LEU A 1 161 ? 1.027 10.807 7.907 1.00 98.12 161 LEU A CA 1
ATOM 1210 C C . LEU A 1 161 ? 1.047 12.330 7.842 1.00 98.12 161 LEU A C 1
ATOM 1212 O O . LEU A 1 161 ? 0.005 12.992 7.830 1.00 98.12 161 LEU A O 1
ATOM 1216 N N . GLY A 1 162 ? 2.248 12.888 7.772 1.00 97.19 162 GLY A N 1
ATOM 1217 C CA . GLY A 1 162 ? 2.450 14.279 7.394 1.00 97.19 162 GLY A CA 1
ATOM 1218 C C . GLY A 1 162 ? 3.550 14.413 6.363 1.00 97.19 162 GLY A C 1
ATOM 1219 O O . GLY A 1 162 ? 4.498 13.630 6.352 1.00 97.19 162 GLY A O 1
ATOM 1220 N N . THR A 1 163 ? 3.422 15.417 5.503 1.00 97.31 163 THR A N 1
ATOM 1221 C CA . THR A 1 163 ? 4.351 15.670 4.402 1.00 97.31 163 THR A CA 1
ATOM 1222 C C . THR A 1 163 ? 5.244 16.879 4.673 1.00 97.31 163 THR A C 1
ATOM 1224 O O . THR A 1 163 ? 4.923 17.760 5.474 1.00 97.31 163 THR A O 1
ATOM 1227 N N . ASN A 1 164 ? 6.394 16.934 4.002 1.00 95.88 164 ASN A N 1
ATOM 1228 C CA . ASN A 1 164 ? 7.300 18.089 4.002 1.00 95.88 164 ASN A CA 1
ATOM 1229 C C . ASN A 1 164 ? 7.036 19.058 2.831 1.00 95.88 164 ASN A C 1
ATOM 1231 O O . ASN A 1 164 ? 7.600 20.153 2.792 1.00 95.88 164 ASN A O 1
ATOM 1235 N N . SER A 1 165 ? 6.193 18.662 1.877 1.00 93.94 165 SER A N 1
ATOM 1236 C CA . SER A 1 165 ? 5.932 19.378 0.630 1.00 93.94 165 SER A CA 1
ATOM 1237 C C . SER A 1 165 ? 4.547 19.033 0.059 1.00 93.94 165 SER A C 1
ATOM 1239 O O . SER A 1 165 ? 3.798 18.238 0.633 1.00 93.94 165 SER A O 1
ATOM 1241 N N . ALA A 1 166 ? 4.174 19.717 -1.024 1.00 93.06 166 ALA A N 1
ATOM 1242 C CA . ALA A 1 166 ? 2.944 19.456 -1.765 1.00 93.06 166 ALA A CA 1
ATOM 1243 C C . ALA A 1 166 ? 3.021 18.125 -2.526 1.00 93.06 166 ALA A C 1
ATOM 1245 O O . ALA A 1 166 ? 4.101 17.738 -2.961 1.00 93.06 166 ALA A O 1
ATOM 1246 N N . GLY A 1 167 ? 1.876 17.481 -2.750 1.00 93.12 167 GLY A N 1
ATOM 1247 C CA . GLY A 1 167 ? 1.781 16.238 -3.516 1.00 93.12 167 GLY A CA 1
ATOM 1248 C C . GLY A 1 167 ? 0.701 15.298 -2.989 1.00 93.12 167 GLY A C 1
ATOM 1249 O O . GLY A 1 167 ? -0.156 15.704 -2.197 1.00 93.12 167 GLY A O 1
ATOM 1250 N N . PHE A 1 168 ? 0.763 14.042 -3.415 1.00 94.94 168 PHE A N 1
ATOM 1251 C CA . PHE A 1 168 ? -0.228 12.995 -3.157 1.00 94.94 168 PHE A CA 1
ATOM 1252 C C . PHE A 1 168 ? 0.436 11.818 -2.439 1.00 94.94 168 PHE A C 1
ATOM 1254 O O . PHE A 1 168 ? 1.614 11.555 -2.655 1.00 94.94 168 PHE A O 1
ATOM 1261 N N . THR A 1 169 ? -0.276 11.174 -1.511 1.00 95.94 169 THR A N 1
ATOM 1262 C CA . THR A 1 169 ? 0.305 10.123 -0.656 1.00 95.94 169 THR A CA 1
ATOM 1263 C C . THR A 1 169 ? -0.589 8.892 -0.569 1.00 95.94 169 THR A C 1
ATOM 1265 O O . THR A 1 169 ? -0.450 8.004 -1.393 1.00 95.94 169 THR A O 1
ATOM 1268 N N . LEU A 1 170 ? -1.487 8.805 0.413 1.00 95.94 170 LEU A N 1
ATOM 1269 C CA . LEU A 1 170 ? -2.324 7.617 0.633 1.00 95.94 170 LEU A CA 1
ATOM 1270 C C . LEU A 1 170 ? -3.232 7.361 -0.569 1.00 95.94 170 LEU A C 1
ATOM 1272 O O . LEU A 1 170 ? -3.910 8.285 -1.025 1.00 95.94 170 LEU A O 1
ATOM 1276 N N . THR A 1 171 ? -3.241 6.122 -1.057 1.00 95.00 171 THR A N 1
ATOM 1277 C CA . THR A 1 171 ? -3.935 5.760 -2.297 1.00 95.00 171 THR A CA 1
ATOM 1278 C C . THR A 1 171 ? -5.312 5.153 -2.073 1.00 95.00 171 THR A C 1
ATOM 1280 O O . THR A 1 171 ? -5.636 4.681 -0.980 1.00 95.00 171 THR A O 1
ATOM 1283 N N . PHE A 1 172 ? -6.121 5.184 -3.125 1.00 94.44 172 PHE A N 1
ATOM 1284 C CA . PHE A 1 172 ? -7.445 4.577 -3.207 1.00 94.44 172 PHE A CA 1
ATOM 1285 C C . PHE A 1 172 ? -7.609 3.824 -4.536 1.00 94.44 172 PHE A C 1
ATOM 1287 O O . PHE A 1 172 ? -6.838 4.051 -5.478 1.00 94.44 172 PHE A O 1
ATOM 1294 N N . ASP A 1 173 ? -8.590 2.926 -4.592 1.00 91.62 173 ASP A N 1
ATOM 1295 C CA . ASP A 1 173 ? -8.907 2.118 -5.772 1.00 91.62 173 ASP A CA 1
ATOM 1296 C C . ASP A 1 173 ? -9.809 2.840 -6.794 1.00 91.62 173 ASP A C 1
ATOM 1298 O O . ASP A 1 173 ? -10.145 4.013 -6.637 1.00 91.62 173 ASP A O 1
ATOM 1302 N N . SER A 1 174 ? -10.117 2.183 -7.919 1.00 88.69 174 SER A N 1
ATOM 1303 C CA . SER A 1 174 ? -10.919 2.783 -9.000 1.00 88.69 174 SER A CA 1
ATOM 1304 C C . SER A 1 174 ? -12.408 2.427 -8.941 1.00 88.69 174 SER A C 1
ATOM 1306 O O . SER A 1 174 ? -13.227 3.097 -9.581 1.00 88.69 174 SER A O 1
ATOM 1308 N N . ASP A 1 175 ? -12.758 1.369 -8.206 1.00 87.81 175 ASP A N 1
ATOM 1309 C CA . ASP A 1 175 ? -14.119 0.851 -8.145 1.00 87.81 175 ASP A CA 1
ATOM 1310 C C . ASP A 1 175 ? -14.975 1.648 -7.146 1.00 87.81 175 ASP A C 1
ATOM 1312 O O . ASP A 1 175 ? -14.462 2.143 -6.145 1.00 87.81 175 ASP A O 1
ATOM 1316 N N . PRO A 1 176 ? -16.300 1.749 -7.374 1.00 91.56 176 PRO A N 1
ATOM 1317 C CA . PRO A 1 176 ? -17.214 2.340 -6.403 1.00 91.56 176 PRO A CA 1
ATOM 1318 C C . PRO A 1 176 ? -17.056 1.716 -5.019 1.00 91.56 176 PRO A C 1
ATOM 1320 O O . PRO A 1 176 ? -16.961 0.488 -4.910 1.00 91.56 176 PRO A O 1
ATOM 1323 N N . ALA A 1 177 ? -17.121 2.551 -3.980 1.00 90.44 177 ALA A N 1
ATOM 1324 C CA . ALA A 1 177 ? -16.906 2.111 -2.608 1.00 90.44 177 ALA A CA 1
ATOM 1325 C C . ALA A 1 177 ? -17.853 0.952 -2.261 1.00 90.44 177 ALA A C 1
ATOM 1327 O O . ALA A 1 177 ? -19.081 1.064 -2.375 1.00 90.44 177 ALA A O 1
ATOM 1328 N N . SER A 1 178 ? -17.272 -0.169 -1.841 1.00 87.00 178 SER A N 1
ATOM 1329 C CA . SER A 1 178 ? -18.000 -1.413 -1.587 1.00 87.00 178 SER A CA 1
ATOM 1330 C C . SER A 1 178 ? -18.915 -1.298 -0.366 1.00 87.00 178 SER A C 1
ATOM 1332 O O . SER A 1 178 ? -20.062 -1.747 -0.398 1.00 87.00 178 SER A O 1
ATOM 1334 N N . GLU A 1 179 ? -18.407 -0.651 0.684 1.00 90.75 179 GLU A N 1
ATOM 1335 C CA . GLU A 1 179 ? -19.073 -0.385 1.960 1.00 90.75 179 GLU A CA 1
ATOM 1336 C C . GLU A 1 179 ? -18.705 1.048 2.420 1.00 90.75 179 GLU A C 1
ATOM 1338 O O . GLU A 1 179 ? -17.844 1.237 3.291 1.00 90.75 179 GLU A O 1
ATOM 1343 N N . PRO A 1 180 ? -19.309 2.101 1.832 1.00 87.69 180 PRO A N 1
ATOM 1344 C CA . PRO A 1 180 ? -18.893 3.498 2.024 1.00 87.69 180 PRO A CA 1
ATOM 1345 C C . PRO A 1 180 ? -19.042 4.006 3.467 1.00 87.69 180 PRO A C 1
ATOM 1347 O O . PRO A 1 180 ? -18.447 5.012 3.848 1.00 87.69 180 PRO A O 1
ATOM 1350 N N . GLU A 1 181 ? -19.841 3.342 4.302 1.00 90.88 181 GLU A N 1
ATOM 1351 C CA . GLU A 1 181 ? -19.948 3.625 5.734 1.00 90.88 181 GLU A CA 1
ATOM 1352 C C . GLU A 1 181 ? -18.877 2.932 6.589 1.00 90.88 181 GLU A C 1
ATOM 1354 O O . GLU A 1 181 ? -18.775 3.218 7.788 1.00 90.88 181 GLU A O 1
ATOM 1359 N N . LEU A 1 182 ? -18.117 2.003 6.006 1.00 94.25 182 LEU A N 1
ATOM 1360 C CA . LEU A 1 182 ? -17.070 1.231 6.671 1.00 94.25 182 LEU A CA 1
ATOM 1361 C C . LEU A 1 182 ? -15.663 1.588 6.189 1.00 94.25 182 LEU A C 1
ATOM 1363 O O . LEU A 1 182 ? -14.690 1.222 6.842 1.00 94.25 182 LEU A O 1
ATOM 1367 N N . SER A 1 183 ? -15.536 2.353 5.116 1.00 91.38 183 SER A N 1
ATOM 1368 C CA . SER A 1 183 ? -14.258 2.677 4.496 1.00 91.38 183 SER A CA 1
ATOM 1369 C C . SER A 1 183 ? -14.130 4.172 4.195 1.00 91.38 183 SER A C 1
ATOM 1371 O O . SER A 1 183 ? -15.028 4.974 4.456 1.00 91.38 183 SER A O 1
ATOM 1373 N N . GLY A 1 184 ? -12.958 4.574 3.711 1.00 93.31 184 GLY A N 1
ATOM 1374 C CA . GLY A 1 184 ? -12.736 5.921 3.203 1.00 93.31 184 GLY A CA 1
ATOM 1375 C C . GLY A 1 184 ? -12.678 7.012 4.274 1.00 93.31 184 GLY A C 1
ATOM 1376 O O . GLY A 1 184 ? -12.744 8.183 3.925 1.00 93.31 184 GLY A O 1
ATOM 1377 N N . PHE A 1 185 ? -12.589 6.699 5.569 1.00 96.62 185 PHE A N 1
ATOM 1378 C CA . PHE A 1 185 ? -12.601 7.717 6.625 1.00 96.62 185 PHE A CA 1
ATOM 1379 C C . PHE A 1 185 ? -11.350 8.602 6.562 1.00 96.62 185 PHE A C 1
ATOM 1381 O O . PHE A 1 185 ? -10.228 8.098 6.607 1.00 96.62 185 PHE A O 1
ATOM 1388 N N . THR A 1 186 ? -11.539 9.924 6.530 1.00 95.56 186 THR A N 1
ATOM 1389 C CA . THR A 1 186 ? -10.461 10.879 6.249 1.00 95.56 186 THR A CA 1
ATOM 1390 C C . THR A 1 186 ? -10.281 11.925 7.347 1.00 95.56 186 THR A C 1
ATOM 1392 O O . THR A 1 186 ? -11.218 12.633 7.729 1.00 95.56 186 THR A O 1
ATOM 1395 N N . PHE A 1 187 ? -9.037 12.094 7.792 1.00 94.25 187 PHE A N 1
ATOM 1396 C CA . PHE A 1 187 ? -8.575 13.264 8.538 1.00 94.25 187 PHE A CA 1
ATOM 1397 C C . PHE A 1 187 ? -7.710 14.144 7.648 1.00 94.25 187 PHE A C 1
ATOM 1399 O O . PHE A 1 187 ? -6.825 13.644 6.964 1.00 94.25 187 PHE A O 1
ATOM 1406 N N . PHE A 1 188 ? -7.888 15.458 7.718 1.00 93.62 188 PHE A N 1
ATOM 1407 C CA . PHE A 1 188 ? -7.031 16.415 7.025 1.00 93.62 188 PHE A CA 1
ATOM 1408 C C . PHE A 1 188 ? -6.603 17.525 7.974 1.00 93.62 188 PHE A C 1
ATOM 1410 O O . PHE A 1 188 ? -7.442 18.145 8.633 1.00 93.62 188 PHE A O 1
ATOM 1417 N N . ASN A 1 189 ? -5.294 17.766 8.070 1.00 91.94 189 ASN A N 1
ATOM 1418 C CA . ASN A 1 189 ? -4.704 18.764 8.966 1.00 91.94 189 ASN A CA 1
ATOM 1419 C C . ASN A 1 189 ? -5.242 18.668 10.408 1.00 91.94 189 ASN A C 1
ATOM 1421 O O . ASN A 1 189 ? -5.550 19.671 11.054 1.00 91.94 189 ASN A O 1
ATOM 1425 N N . GLY A 1 190 ? -5.380 17.432 10.901 1.00 85.94 190 GLY A N 1
ATOM 1426 C CA . GLY A 1 190 ? -5.840 17.117 12.257 1.00 85.94 190 GLY A CA 1
ATOM 1427 C C . GLY A 1 190 ? -7.355 17.179 12.479 1.00 85.94 190 GLY A C 1
ATOM 1428 O O . GLY A 1 190 ? -7.795 16.949 13.601 1.00 85.94 190 GLY A O 1
ATOM 1429 N N . SER A 1 191 ? -8.157 17.464 11.449 1.00 88.44 191 SER A N 1
ATOM 1430 C CA . SER A 1 191 ? -9.623 17.502 11.546 1.00 88.44 191 SER A CA 1
ATOM 1431 C C . SER A 1 191 ? -10.258 16.330 10.804 1.00 88.44 191 SER A C 1
ATOM 1433 O O . SER A 1 191 ? -9.906 16.074 9.654 1.00 88.44 191 SER A O 1
ATOM 1435 N N . TYR A 1 192 ? -11.215 15.646 11.434 1.00 90.56 192 TYR A N 1
ATOM 1436 C CA . TYR A 1 192 ? -12.030 14.635 10.760 1.00 90.56 192 TYR A CA 1
ATOM 1437 C C . TYR A 1 192 ? -12.941 15.308 9.726 1.00 90.56 192 TYR A C 1
ATOM 1439 O O . TYR A 1 192 ? -13.687 16.230 10.061 1.00 90.56 192 TYR A O 1
ATOM 1447 N N . LEU A 1 193 ? -12.866 14.868 8.469 1.00 88.94 193 LEU A N 1
ATOM 1448 C CA . LEU A 1 193 ? -13.636 15.443 7.363 1.00 88.94 193 LEU A CA 1
ATOM 1449 C C . LEU A 1 193 ? -14.885 14.631 7.007 1.00 88.94 193 LEU A C 1
ATOM 1451 O O . LEU A 1 193 ? -15.831 15.182 6.443 1.00 88.94 193 L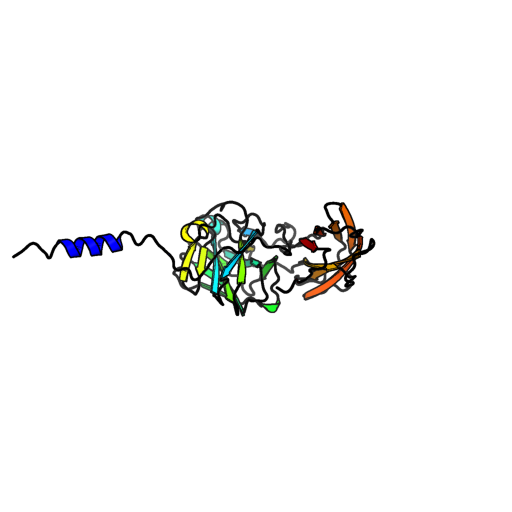EU A O 1
ATOM 1455 N N . GLY A 1 194 ? -14.919 13.340 7.323 1.00 90.69 194 GLY A N 1
ATOM 1456 C CA . GLY A 1 194 ? -15.947 12.417 6.848 1.00 90.69 194 GLY A CA 1
ATOM 1457 C C . GLY A 1 194 ? -15.321 11.241 6.114 1.00 90.69 194 GLY A C 1
ATOM 1458 O O . GLY A 1 194 ? -14.229 10.809 6.475 1.00 90.69 194 GLY A O 1
ATOM 1459 N N . THR A 1 195 ? -16.015 10.734 5.101 1.00 92.81 195 THR A N 1
ATOM 1460 C CA . THR A 1 195 ? -15.500 9.672 4.219 1.00 92.81 195 THR A CA 1
ATOM 1461 C C . THR A 1 195 ? -15.150 10.237 2.841 1.00 92.81 195 THR A C 1
ATOM 1463 O O . THR A 1 195 ? -15.655 11.313 2.490 1.00 92.81 195 THR A O 1
ATOM 1466 N N . LEU A 1 196 ? -14.342 9.508 2.066 1.00 91.94 196 LEU A N 1
ATOM 1467 C CA . LEU A 1 196 ? -14.056 9.768 0.652 1.00 91.94 196 LEU A CA 1
ATOM 1468 C C . LEU A 1 196 ? -15.351 10.071 -0.118 1.00 91.94 196 LEU A C 1
ATOM 1470 O O . LEU A 1 196 ? -15.493 11.156 -0.683 1.00 91.94 196 LEU A O 1
ATOM 1474 N N . THR A 1 197 ? -16.349 9.194 -0.009 1.00 89.81 197 THR A N 1
ATOM 1475 C CA . THR A 1 197 ? -17.620 9.331 -0.731 1.00 89.81 197 THR A CA 1
ATOM 1476 C C . THR A 1 197 ? -18.468 10.488 -0.200 1.00 89.81 197 THR A C 1
ATOM 1478 O O . THR A 1 197 ? -18.985 11.300 -0.961 1.00 89.81 197 THR A O 1
ATOM 1481 N N . SER A 1 198 ? -18.633 10.599 1.124 1.00 85.81 198 SER A N 1
ATOM 1482 C CA . SER A 1 198 ? -19.624 11.521 1.709 1.00 85.81 198 SER A CA 1
ATOM 1483 C C . SER A 1 198 ? -19.197 12.988 1.763 1.00 85.81 198 SER A C 1
ATOM 1485 O O . SER A 1 198 ? -20.056 13.878 1.792 1.00 85.81 198 SER A O 1
ATOM 1487 N N . THR A 1 199 ? -17.892 13.257 1.826 1.00 83.38 199 THR A N 1
ATOM 1488 C CA . THR A 1 199 ? -17.369 14.624 1.937 1.00 83.38 199 THR A CA 1
ATOM 1489 C C . THR A 1 199 ? -16.521 15.029 0.742 1.00 83.38 199 THR A C 1
ATOM 1491 O O . THR A 1 199 ? -16.586 16.199 0.374 1.00 83.38 199 THR A O 1
ATOM 1494 N N . LEU A 1 200 ? -15.740 14.113 0.166 1.00 85.88 200 LEU A N 1
ATOM 1495 C CA . LEU A 1 200 ? -14.758 14.439 -0.873 1.00 85.88 200 LEU A CA 1
ATOM 1496 C C . LEU A 1 200 ? -15.236 14.090 -2.290 1.00 85.88 200 LEU A C 1
ATOM 1498 O O . LEU A 1 200 ? -14.528 14.405 -3.240 1.00 85.88 200 LEU A O 1
ATOM 1502 N N . ASP A 1 201 ? -16.429 13.499 -2.425 1.00 88.25 201 ASP A N 1
ATOM 1503 C CA . ASP A 1 201 ? -17.025 13.076 -3.704 1.00 88.25 201 ASP A CA 1
ATOM 1504 C C . ASP A 1 201 ? -16.108 12.121 -4.496 1.00 88.25 201 ASP A C 1
ATOM 1506 O O . ASP A 1 201 ? -16.071 12.130 -5.725 1.00 88.25 201 ASP A O 1
ATOM 1510 N N . VAL A 1 202 ? -15.338 11.306 -3.766 1.00 90.94 202 VAL A N 1
ATOM 1511 C CA . VAL A 1 202 ? -14.503 10.229 -4.308 1.00 90.94 202 VAL A CA 1
ATOM 1512 C C . VAL A 1 202 ? -15.197 8.910 -3.983 1.00 90.94 202 VAL A C 1
ATOM 1514 O O . VAL A 1 202 ? -15.231 8.488 -2.828 1.00 90.94 202 VAL A O 1
ATOM 1517 N N . ASP A 1 203 ? -15.811 8.296 -4.990 1.00 93.00 203 ASP A N 1
ATOM 1518 C CA . ASP A 1 203 ? -16.490 7.003 -4.869 1.00 93.00 203 ASP A CA 1
ATOM 1519 C C . ASP A 1 203 ? -15.475 5.863 -5.012 1.00 93.00 203 ASP A C 1
ATOM 1521 O O . ASP A 1 203 ? -15.347 5.292 -6.089 1.00 93.00 203 ASP A O 1
ATOM 1525 N N . ALA A 1 204 ? -14.701 5.637 -3.948 1.00 93.31 204 ALA A N 1
ATOM 1526 C CA . ALA A 1 204 ? -13.638 4.638 -3.878 1.00 93.31 204 ALA A CA 1
ATOM 1527 C C . ALA A 1 204 ? -13.338 4.237 -2.426 1.00 93.31 204 ALA A C 1
ATOM 1529 O O . ALA A 1 204 ? -13.709 4.944 -1.478 1.00 93.31 204 ALA A O 1
ATOM 1530 N N . ASP A 1 205 ? -12.598 3.146 -2.267 1.00 94.56 205 ASP A N 1
ATOM 1531 C CA . ASP A 1 205 ? -12.066 2.655 -1.006 1.00 94.56 205 ASP A CA 1
ATOM 1532 C C . ASP A 1 205 ? -10.570 2.992 -0.872 1.00 94.56 205 ASP A C 1
ATOM 1534 O O . ASP A 1 205 ? -9.788 2.924 -1.820 1.00 94.56 205 ASP A O 1
ATOM 1538 N N . TYR A 1 206 ? -10.131 3.376 0.334 1.00 95.12 206 TYR A N 1
ATOM 1539 C CA . TYR A 1 206 ? -8.692 3.510 0.585 1.00 95.12 206 TYR A CA 1
ATOM 1540 C C . TYR A 1 206 ? -8.027 2.137 0.486 1.00 95.12 206 TYR A C 1
ATOM 1542 O O . TYR A 1 206 ? -8.515 1.173 1.074 1.00 95.12 206 TYR A O 1
ATOM 1550 N N . ASN A 1 207 ? -6.852 2.081 -0.142 1.00 93.31 207 ASN A N 1
ATOM 1551 C CA . ASN A 1 207 ? -6.026 0.880 -0.190 1.00 93.31 207 ASN A CA 1
ATOM 1552 C C . ASN A 1 207 ? -5.487 0.560 1.205 1.00 93.31 207 ASN A C 1
ATOM 1554 O O . ASN A 1 207 ? -4.446 1.085 1.615 1.00 93.31 207 ASN A O 1
ATOM 1558 N N . MET A 1 208 ? -6.223 -0.255 1.964 1.00 94.00 208 MET A N 1
ATOM 1559 C CA . MET A 1 208 ? -5.973 -0.463 3.384 1.00 94.00 208 MET A CA 1
ATOM 1560 C C . MET A 1 208 ? -6.500 -1.807 3.881 1.00 94.00 208 MET A C 1
ATOM 1562 O O . MET A 1 208 ? -7.685 -2.114 3.764 1.00 94.00 208 MET A O 1
ATOM 1566 N N . GLN A 1 209 ? -5.616 -2.584 4.510 1.00 93.00 209 GLN A N 1
ATOM 1567 C CA . GLN A 1 209 ? -5.909 -3.953 4.930 1.00 93.00 209 GLN A CA 1
ATOM 1568 C C . GLN A 1 209 ? -5.348 -4.225 6.323 1.00 93.00 209 GLN A C 1
ATOM 1570 O O . GLN A 1 209 ? -4.133 -4.205 6.542 1.00 93.00 209 GLN A O 1
ATOM 1575 N N . ALA A 1 210 ? -6.235 -4.486 7.280 1.00 94.19 210 ALA A N 1
ATOM 1576 C CA . ALA A 1 210 ? -5.856 -4.840 8.641 1.00 94.19 210 ALA A CA 1
ATOM 1577 C C . ALA A 1 210 ? -5.554 -6.340 8.739 1.00 94.19 210 ALA A C 1
ATOM 1579 O O . ALA A 1 210 ? -6.364 -7.170 8.317 1.00 94.19 210 ALA A O 1
ATOM 1580 N N . ILE A 1 211 ? -4.405 -6.686 9.323 1.00 92.00 211 ILE A N 1
ATOM 1581 C CA . ILE A 1 211 ? -3.937 -8.070 9.442 1.00 92.00 211 ILE A CA 1
ATOM 1582 C C . ILE A 1 211 ? -4.173 -8.566 10.867 1.00 92.00 211 ILE A C 1
ATOM 1584 O O . ILE A 1 211 ? -3.559 -8.074 11.816 1.00 92.00 211 ILE A O 1
ATOM 1588 N N . ILE A 1 212 ? -5.064 -9.548 11.002 1.00 92.38 212 ILE A N 1
ATOM 1589 C CA . ILE A 1 212 ? -5.421 -10.181 12.272 1.00 92.38 212 ILE A CA 1
ATOM 1590 C C . ILE A 1 212 ? -4.723 -11.538 12.370 1.00 92.38 212 ILE A C 1
ATOM 1592 O O . ILE A 1 212 ? -4.774 -12.346 11.437 1.00 92.38 212 ILE A O 1
ATOM 1596 N N . THR A 1 213 ? -4.106 -11.805 13.517 1.00 90.88 213 THR A N 1
ATOM 1597 C CA . THR A 1 213 ? -3.424 -13.065 13.824 1.00 90.88 213 THR A CA 1
ATOM 1598 C C . THR A 1 213 ? -3.920 -13.663 15.134 1.00 90.88 213 THR A C 1
ATOM 1600 O O . THR A 1 213 ? -4.705 -13.062 15.863 1.00 90.88 213 THR A O 1
ATOM 1603 N N . ASP A 1 214 ? -3.482 -14.873 15.457 1.00 88.44 214 ASP A N 1
ATOM 1604 C CA . ASP A 1 214 ? -3.737 -15.518 16.748 1.00 88.44 214 ASP A CA 1
ATOM 1605 C C . ASP A 1 214 ? -2.820 -15.028 17.894 1.00 88.44 214 ASP A C 1
ATOM 1607 O O . ASP A 1 214 ? -2.821 -15.634 18.967 1.00 88.44 214 ASP A O 1
ATOM 1611 N N . GLY A 1 215 ? -2.052 -13.948 17.681 1.00 84.75 215 GLY A N 1
ATOM 1612 C CA . GLY A 1 215 ? -1.103 -13.378 18.649 1.00 84.75 215 GLY A CA 1
ATOM 1613 C C . GLY A 1 215 ? 0.288 -14.028 18.639 1.00 84.75 215 GLY A C 1
ATOM 1614 O O . GLY A 1 215 ? 1.084 -13.801 19.549 1.00 84.75 215 GLY A O 1
ATOM 1615 N N . ASN A 1 216 ? 0.592 -14.873 17.646 1.00 81.88 216 ASN A N 1
ATOM 1616 C CA . ASN A 1 216 ? 1.915 -15.490 17.478 1.00 81.88 216 ASN A CA 1
ATOM 1617 C C . ASN A 1 216 ? 2.807 -14.775 16.446 1.00 81.88 216 ASN A C 1
ATOM 1619 O O . ASN A 1 216 ? 3.787 -15.367 15.978 1.00 81.88 216 ASN A O 1
ATOM 1623 N N . GLY A 1 217 ? 2.501 -13.531 16.080 1.00 77.62 217 GLY A N 1
ATOM 1624 C CA . GLY A 1 217 ? 3.211 -12.821 15.027 1.00 77.62 217 GLY A CA 1
ATOM 1625 C C . GLY A 1 217 ? 2.720 -13.180 13.622 1.00 77.62 217 GLY A C 1
ATOM 1626 O O . GLY A 1 217 ? 2.291 -14.299 13.322 1.00 77.62 217 GLY A O 1
ATOM 1627 N N . ILE A 1 218 ? 2.923 -12.248 12.694 1.00 77.44 218 ILE A N 1
ATOM 1628 C CA . ILE A 1 218 ? 2.711 -12.452 11.252 1.00 77.44 218 ILE A CA 1
ATOM 1629 C C . ILE A 1 218 ? 3.720 -13.471 10.665 1.00 77.44 218 ILE A C 1
ATOM 1631 O O . ILE A 1 218 ? 3.501 -14.043 9.594 1.00 77.44 218 ILE A O 1
ATOM 1635 N N . GLY A 1 219 ? 4.772 -13.801 11.422 1.00 73.00 219 GLY A N 1
ATOM 1636 C CA . GLY A 1 219 ? 5.874 -14.658 10.994 1.00 73.00 219 GLY A CA 1
ATOM 1637 C C . GLY A 1 219 ? 6.862 -13.901 10.107 1.00 73.00 219 GLY A C 1
ATOM 1638 O O . GLY A 1 219 ? 6.597 -12.783 9.680 1.00 73.00 219 GLY A O 1
ATOM 1639 N N . SER A 1 220 ? 8.019 -14.509 9.838 1.00 73.38 220 SER A N 1
ATOM 1640 C CA . SER A 1 220 ? 9.028 -13.878 8.985 1.00 73.38 220 SER A CA 1
ATOM 1641 C C . SER A 1 220 ? 8.535 -13.766 7.548 1.00 73.38 220 SER A C 1
ATOM 1643 O O . SER A 1 220 ? 8.179 -14.769 6.923 1.00 73.38 220 SER A O 1
ATOM 1645 N N . LEU A 1 221 ? 8.538 -12.542 7.028 1.00 75.56 221 LEU A N 1
ATOM 1646 C CA . LEU A 1 221 ? 8.013 -12.226 5.707 1.00 75.56 221 LEU A CA 1
ATOM 1647 C C . LEU A 1 221 ? 9.072 -12.429 4.624 1.00 75.56 221 LEU A C 1
ATOM 1649 O O . LEU A 1 221 ? 10.206 -11.967 4.747 1.00 75.56 221 LEU A O 1
ATOM 1653 N N . LYS A 1 222 ? 8.681 -13.104 3.541 1.00 78.88 222 LYS A N 1
ATOM 1654 C CA . LYS A 1 222 ? 9.310 -12.929 2.229 1.00 78.88 222 LYS A CA 1
ATOM 1655 C C . LYS A 1 222 ? 8.436 -11.983 1.443 1.00 78.88 222 LYS A C 1
ATOM 1657 O O . LYS A 1 222 ? 7.241 -12.243 1.298 1.00 78.88 222 LYS A O 1
ATOM 1662 N N . ASP A 1 223 ? 9.045 -10.907 0.988 1.00 80.44 223 ASP A N 1
ATOM 1663 C CA . ASP A 1 223 ? 8.351 -9.804 0.360 1.00 80.44 223 ASP A CA 1
ATOM 1664 C C . ASP A 1 223 ? 9.261 -9.233 -0.730 1.00 80.44 223 ASP A C 1
ATOM 1666 O O . ASP A 1 223 ? 10.433 -8.930 -0.491 1.00 80.44 223 ASP A O 1
ATOM 1670 N N . LEU A 1 224 ? 8.733 -9.199 -1.946 1.00 85.25 224 LEU A N 1
ATOM 1671 C CA . LEU A 1 224 ? 9.437 -8.802 -3.147 1.00 85.25 224 LEU A CA 1
ATOM 1672 C C . LEU A 1 224 ? 8.620 -7.709 -3.822 1.00 85.25 224 LEU A C 1
ATOM 1674 O O . LEU A 1 224 ? 7.407 -7.804 -3.925 1.00 85.25 224 LEU A O 1
ATOM 1678 N N . THR A 1 225 ? 9.285 -6.686 -4.334 1.00 88.31 225 THR A N 1
ATOM 1679 C CA . THR A 1 225 ? 8.623 -5.625 -5.094 1.00 88.31 225 THR A CA 1
ATOM 1680 C C . THR A 1 225 ? 9.453 -5.253 -6.310 1.00 88.31 225 THR A C 1
ATOM 1682 O O . THR A 1 225 ? 10.681 -5.377 -6.301 1.00 88.31 225 THR A O 1
ATOM 1685 N N . ILE A 1 226 ? 8.789 -4.771 -7.355 1.00 87.31 226 ILE A N 1
ATOM 1686 C CA . ILE A 1 226 ? 9.446 -4.097 -8.474 1.00 87.31 226 ILE A CA 1
ATOM 1687 C C . ILE A 1 226 ? 9.494 -2.601 -8.161 1.00 87.31 226 ILE A C 1
ATOM 1689 O O . ILE A 1 226 ? 8.454 -1.971 -8.007 1.00 87.31 226 ILE A O 1
ATOM 1693 N N . THR A 1 227 ? 10.688 -2.012 -8.102 1.00 84.94 227 THR A N 1
ATOM 1694 C CA . THR A 1 227 ? 10.840 -0.573 -7.820 1.00 84.94 227 THR A CA 1
ATOM 1695 C C . THR A 1 227 ? 11.027 0.264 -9.076 1.00 84.94 227 THR A C 1
ATOM 1697 O O . THR A 1 227 ? 10.763 1.465 -9.051 1.00 84.94 227 THR A O 1
ATOM 1700 N N . ASP A 1 228 ? 11.498 -0.335 -10.177 1.00 85.81 228 ASP A N 1
ATOM 1701 C CA . ASP A 1 228 ? 11.714 0.400 -11.419 1.00 85.81 228 ASP A CA 1
ATOM 1702 C C . ASP A 1 228 ? 11.909 -0.495 -12.655 1.00 85.81 228 ASP A C 1
ATOM 1704 O O . ASP A 1 228 ? 12.387 -1.630 -12.574 1.00 85.81 228 ASP A O 1
ATOM 1708 N N . ILE A 1 229 ? 11.644 0.091 -13.825 1.00 85.25 229 ILE A N 1
ATOM 1709 C CA . ILE A 1 229 ? 11.998 -0.425 -15.152 1.00 85.25 229 ILE A CA 1
ATOM 1710 C C . ILE A 1 229 ? 12.939 0.586 -15.806 1.00 85.25 229 ILE A C 1
ATOM 1712 O O . ILE A 1 229 ? 12.530 1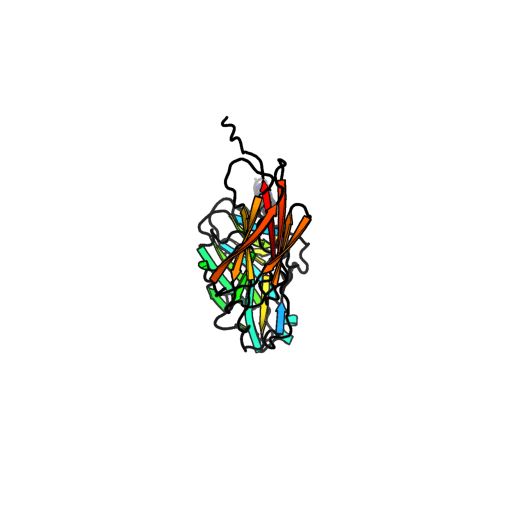.683 -16.189 1.00 85.25 229 ILE A O 1
ATOM 1716 N N . ASN A 1 230 ? 14.212 0.237 -15.943 1.00 82.44 230 ASN A N 1
ATOM 1717 C CA . ASN A 1 230 ? 15.230 1.121 -16.491 1.00 82.44 230 ASN A CA 1
ATOM 1718 C C . ASN A 1 230 ? 15.668 0.710 -17.886 1.00 82.44 230 ASN A C 1
ATOM 1720 O O . ASN A 1 230 ? 15.811 -0.468 -18.198 1.00 82.44 230 ASN A O 1
ATOM 1724 N N . LYS A 1 231 ? 15.939 1.724 -18.702 1.00 71.31 231 LYS A N 1
ATOM 1725 C CA . LYS A 1 231 ? 16.596 1.586 -19.993 1.00 71.31 231 LYS A CA 1
ATOM 1726 C C . LYS A 1 231 ? 18.096 1.813 -19.793 1.00 71.31 231 LYS A C 1
ATOM 1728 O O . LYS A 1 231 ? 18.470 2.840 -19.233 1.00 71.31 231 LYS A O 1
ATOM 1733 N N . LEU A 1 232 ? 18.946 0.896 -20.250 1.00 59.34 232 LEU A N 1
ATOM 1734 C CA . LEU A 1 232 ? 20.402 1.023 -20.091 1.00 59.34 232 LEU A CA 1
ATOM 1735 C C . LEU A 1 232 ? 21.051 1.976 -21.107 1.00 59.34 232 LEU A C 1
ATOM 1737 O O . LEU A 1 232 ? 22.056 2.619 -20.803 1.00 59.34 232 LEU A O 1
ATOM 1741 N N . THR A 1 233 ? 20.489 2.112 -22.309 1.00 55.66 233 THR A N 1
ATOM 1742 C CA . THR A 1 233 ? 21.069 2.973 -23.349 1.00 55.66 233 THR A CA 1
ATOM 1743 C C . THR A 1 233 ? 20.603 4.426 -23.185 1.00 55.66 233 THR A C 1
ATOM 1745 O O . THR A 1 233 ? 19.581 4.838 -23.739 1.00 55.66 233 THR A O 1
ATOM 1748 N N . GLU A 1 234 ? 21.383 5.234 -22.461 1.00 51.22 234 GLU A N 1
ATOM 1749 C CA . GLU A 1 234 ? 21.164 6.683 -22.248 1.00 51.22 234 GLU A CA 1
ATOM 1750 C C . GLU A 1 234 ? 21.391 7.560 -23.501 1.00 51.22 234 GLU A C 1
ATOM 1752 O O . GLU A 1 234 ? 21.334 8.790 -23.441 1.00 51.22 234 GLU A O 1
ATOM 1757 N N . ASN A 1 235 ? 21.661 6.968 -24.666 1.00 51.25 235 ASN A N 1
ATOM 1758 C CA . ASN A 1 235 ? 21.886 7.745 -25.880 1.00 51.25 235 ASN A CA 1
ATOM 1759 C C . ASN A 1 235 ? 20.569 8.347 -26.396 1.00 51.25 235 ASN A C 1
ATOM 1761 O O . ASN A 1 235 ? 19.548 7.667 -26.476 1.00 51.25 235 ASN A O 1
ATOM 1765 N N . CYS A 1 236 ? 20.613 9.611 -26.841 1.00 50.22 236 CYS A N 1
ATOM 1766 C CA . CYS A 1 236 ? 19.481 10.357 -27.421 1.00 50.22 236 CYS A CA 1
ATOM 1767 C C . CYS A 1 236 ? 18.904 9.764 -28.728 1.00 50.22 236 CYS A C 1
ATOM 1769 O O . CYS A 1 236 ? 18.150 10.438 -29.430 1.00 50.22 236 CYS A O 1
ATOM 1771 N N . GLN A 1 237 ? 19.302 8.551 -29.107 1.00 54.56 237 GLN A N 1
ATOM 1772 C CA . GLN A 1 237 ? 18.830 7.829 -30.279 1.00 54.56 237 GLN A CA 1
ATOM 1773 C C . GLN A 1 237 ? 18.493 6.418 -29.832 1.00 54.56 237 GLN A C 1
ATOM 1775 O O . GLN A 1 237 ? 19.391 5.694 -29.400 1.00 54.56 237 GLN A O 1
ATOM 1780 N N . LEU A 1 238 ? 17.213 6.053 -29.914 1.00 57.28 238 LEU A N 1
ATOM 1781 C CA . LEU A 1 238 ? 16.842 4.673 -29.669 1.00 57.28 238 LEU A CA 1
ATOM 1782 C C . LEU A 1 238 ? 17.256 3.793 -30.832 1.00 57.28 238 LEU A C 1
ATOM 1784 O O . LEU A 1 238 ? 17.129 4.177 -31.997 1.00 57.28 238 LEU A O 1
ATOM 1788 N N . THR A 1 239 ? 17.814 2.643 -30.490 1.00 61.47 239 THR A N 1
ATOM 1789 C CA . THR A 1 239 ? 18.287 1.652 -31.452 1.00 61.47 239 THR A CA 1
ATOM 1790 C C . THR A 1 239 ? 17.312 0.477 -31.524 1.00 61.47 239 THR A C 1
ATOM 1792 O O . THR A 1 239 ? 16.352 0.401 -30.762 1.00 61.47 239 THR A O 1
ATOM 1795 N N . SER A 1 240 ? 17.534 -0.438 -32.468 1.00 64.25 240 SER A N 1
ATOM 1796 C CA . SER A 1 240 ? 16.799 -1.708 -32.552 1.00 64.25 240 SER A CA 1
ATOM 1797 C C . SER A 1 240 ? 17.091 -2.665 -31.394 1.00 64.25 240 SER A C 1
ATOM 1799 O O . SER A 1 240 ? 16.463 -3.714 -31.318 1.00 64.25 240 SER A O 1
ATOM 1801 N N . ASP A 1 241 ? 18.049 -2.328 -30.529 1.00 71.00 241 ASP A N 1
ATOM 1802 C CA . ASP A 1 241 ? 18.532 -3.179 -29.450 1.00 71.00 241 ASP A CA 1
ATOM 1803 C C . ASP A 1 241 ? 18.590 -2.361 -28.159 1.00 71.00 241 ASP A C 1
ATOM 1805 O O . ASP A 1 241 ? 19.635 -1.840 -27.772 1.00 71.00 241 ASP A O 1
ATOM 1809 N N . GLU A 1 242 ? 17.436 -2.186 -27.518 1.00 76.06 242 GLU A N 1
ATOM 1810 C CA . GLU A 1 242 ? 17.365 -1.521 -26.222 1.00 76.06 242 GLU A CA 1
ATOM 1811 C C . GLU A 1 242 ? 17.352 -2.520 -25.080 1.00 76.06 242 GLU A C 1
ATOM 1813 O O . GLU A 1 242 ? 16.428 -3.324 -24.961 1.00 76.06 242 GLU A O 1
ATOM 1818 N N . ASP A 1 243 ? 18.364 -2.433 -24.221 1.00 81.38 243 ASP A N 1
ATOM 1819 C CA . ASP A 1 243 ? 18.450 -3.247 -23.017 1.00 81.38 243 ASP A CA 1
ATOM 1820 C C . ASP A 1 243 ? 17.554 -2.669 -21.914 1.00 81.38 243 ASP A C 1
ATOM 1822 O O . ASP A 1 243 ? 17.677 -1.497 -21.520 1.00 81.38 243 ASP A O 1
ATOM 1826 N N . LEU A 1 244 ? 16.656 -3.517 -21.409 1.00 86.25 244 LEU A N 1
ATOM 1827 C CA . LEU A 1 244 ? 15.807 -3.222 -20.259 1.00 86.25 244 LEU A CA 1
ATOM 1828 C C . LEU A 1 244 ? 16.292 -3.970 -19.017 1.00 86.25 244 LEU A C 1
ATOM 1830 O O . LEU A 1 244 ? 16.515 -5.183 -19.046 1.00 86.25 244 LEU A O 1
ATOM 1834 N N . ASN A 1 245 ? 16.354 -3.233 -17.911 1.00 89.81 245 ASN A N 1
ATOM 1835 C CA . ASN A 1 245 ? 16.647 -3.748 -16.584 1.00 89.81 245 ASN A CA 1
ATOM 1836 C C . ASN A 1 245 ? 15.457 -3.541 -15.658 1.00 89.81 245 ASN A C 1
ATOM 1838 O O . ASN A 1 245 ? 14.870 -2.460 -15.621 1.00 89.81 245 ASN A O 1
ATOM 1842 N N . ILE A 1 246 ? 15.161 -4.552 -14.852 1.00 91.00 246 ILE A N 1
ATOM 1843 C CA . ILE A 1 246 ? 14.143 -4.476 -13.806 1.00 91.00 246 ILE A CA 1
ATOM 1844 C C . ILE A 1 246 ? 14.848 -4.422 -12.462 1.00 91.00 246 ILE A C 1
ATOM 1846 O O . ILE A 1 246 ? 15.721 -5.246 -12.184 1.00 91.00 246 ILE A O 1
ATOM 1850 N N . LYS A 1 247 ? 14.486 -3.437 -11.642 1.00 91.75 247 LYS A N 1
ATOM 1851 C CA . LYS A 1 247 ? 14.945 -3.353 -10.259 1.00 91.75 247 LYS A CA 1
ATOM 1852 C C . LYS A 1 247 ? 13.937 -4.038 -9.355 1.00 91.75 247 LYS A C 1
ATOM 1854 O O . LYS A 1 247 ? 12.762 -3.679 -9.347 1.00 91.75 247 LYS A O 1
ATOM 1859 N N . LEU A 1 248 ? 14.423 -5.019 -8.611 1.00 91.69 248 LEU A N 1
ATOM 1860 C CA . LEU A 1 248 ? 13.676 -5.735 -7.594 1.00 91.69 248 LEU A CA 1
ATOM 1861 C C . LEU A 1 248 ? 14.226 -5.356 -6.222 1.00 91.69 248 LEU A C 1
ATOM 1863 O O . LEU A 1 248 ? 15.441 -5.311 -6.054 1.00 91.69 248 LEU A O 1
ATOM 1867 N N . LEU A 1 249 ? 13.359 -5.134 -5.244 1.00 90.31 249 LEU A N 1
ATOM 1868 C CA . LEU A 1 249 ? 13.734 -4.881 -3.853 1.00 90.31 249 LEU A CA 1
ATOM 1869 C C . LEU A 1 249 ? 13.178 -6.003 -2.977 1.00 90.31 249 LEU A C 1
ATOM 1871 O O . LEU A 1 249 ? 12.005 -6.361 -3.088 1.00 90.31 249 LEU A O 1
ATOM 1875 N N . ASN A 1 250 ? 14.024 -6.558 -2.112 1.00 89.69 250 ASN A N 1
ATOM 1876 C CA . ASN A 1 250 ? 13.579 -7.461 -1.057 1.00 89.69 250 ASN A CA 1
ATOM 1877 C C . ASN A 1 250 ? 13.107 -6.619 0.134 1.00 89.69 250 ASN A C 1
ATOM 1879 O O . ASN A 1 250 ? 13.928 -6.096 0.884 1.00 89.69 250 ASN A O 1
ATOM 1883 N N . MET A 1 251 ? 11.792 -6.490 0.283 1.00 84.62 251 MET A N 1
ATOM 1884 C CA . MET A 1 251 ? 11.148 -5.793 1.403 1.00 84.62 251 MET A CA 1
ATOM 1885 C C . MET A 1 251 ? 10.886 -6.722 2.598 1.00 84.62 251 MET A C 1
ATOM 1887 O O . MET A 1 251 ? 10.284 -6.318 3.592 1.00 84.62 251 MET A O 1
ATOM 1891 N N . GLY A 1 252 ? 11.267 -7.996 2.482 1.00 82.06 252 GLY A N 1
ATOM 1892 C CA . GLY A 1 252 ? 11.023 -9.008 3.495 1.00 82.06 252 GLY A CA 1
ATOM 1893 C C . GLY A 1 252 ? 12.076 -9.004 4.594 1.00 82.06 252 GLY A C 1
ATOM 1894 O O . GLY A 1 252 ? 13.132 -8.390 4.503 1.00 82.06 252 GLY A O 1
ATOM 1895 N N . GLU A 1 253 ? 11.820 -9.794 5.630 1.00 82.62 253 GLU A N 1
ATOM 1896 C CA . GLU A 1 253 ? 12.745 -10.000 6.750 1.00 82.62 253 GLU A CA 1
ATOM 1897 C C . GLU A 1 253 ? 13.759 -11.122 6.474 1.00 82.62 253 GLU A C 1
ATOM 1899 O O . GLU A 1 253 ? 14.669 -11.373 7.268 1.00 82.62 253 GLU A O 1
ATOM 1904 N N . MET A 1 254 ? 13.586 -11.845 5.364 1.00 85.94 254 MET A N 1
ATOM 1905 C CA . MET A 1 254 ? 14.388 -13.010 5.006 1.00 85.94 254 MET A CA 1
ATOM 1906 C C . MET A 1 254 ? 15.103 -12.832 3.673 1.00 85.94 254 MET A C 1
ATOM 1908 O O . MET A 1 254 ? 14.581 -12.229 2.741 1.00 85.94 254 MET A O 1
ATOM 1912 N N . GLU A 1 255 ? 16.279 -13.449 3.554 1.00 90.44 255 GLU A N 1
ATOM 1913 C CA . GLU A 1 255 ? 16.943 -13.614 2.262 1.00 90.44 255 GLU A CA 1
ATOM 1914 C C . GLU A 1 255 ? 16.053 -14.422 1.301 1.00 90.44 255 GLU A C 1
ATOM 1916 O O . GLU A 1 255 ? 15.510 -15.482 1.653 1.00 90.44 255 GLU A O 1
ATOM 1921 N N . ILE A 1 256 ? 15.929 -13.928 0.070 1.00 89.50 256 ILE A N 1
ATOM 1922 C CA . ILE A 1 256 ? 15.242 -14.624 -1.015 1.00 89.50 256 ILE A CA 1
ATOM 1923 C C . ILE A 1 256 ? 16.278 -15.460 -1.767 1.00 89.50 256 ILE A C 1
ATOM 1925 O O . ILE A 1 256 ? 17.237 -14.936 -2.327 1.00 89.50 256 ILE A O 1
ATOM 1929 N N . THR A 1 257 ? 16.078 -16.778 -1.781 1.00 90.44 257 THR A N 1
ATOM 1930 C CA . THR A 1 257 ? 16.967 -17.738 -2.472 1.00 90.44 257 THR A CA 1
ATOM 1931 C C . THR A 1 257 ? 16.211 -18.599 -3.480 1.00 90.44 257 THR A C 1
ATOM 1933 O O . THR A 1 257 ? 16.800 -19.337 -4.273 1.00 90.44 257 THR A O 1
ATOM 1936 N N . GLU A 1 258 ? 14.882 -18.527 -3.452 1.00 89.44 258 GLU A N 1
ATOM 1937 C CA . GLU A 1 258 ? 14.008 -19.231 -4.364 1.00 89.44 258 GLU A CA 1
ATOM 1938 C C . GLU A 1 258 ? 14.105 -18.661 -5.773 1.00 89.44 258 GLU A C 1
ATOM 1940 O O . GLU A 1 258 ? 14.172 -17.453 -5.991 1.00 89.44 258 GLU A O 1
ATOM 1945 N N . LYS A 1 259 ? 14.057 -19.566 -6.747 1.00 91.19 259 LYS A N 1
ATOM 1946 C CA . LYS A 1 259 ? 13.942 -19.192 -8.151 1.00 91.19 259 LYS A CA 1
ATOM 1947 C C . LYS A 1 259 ? 12.504 -18.816 -8.465 1.00 91.19 259 LYS A C 1
ATOM 1949 O O . LYS A 1 259 ? 11.584 -19.510 -8.034 1.00 91.19 259 LYS A O 1
ATOM 1954 N N . PHE A 1 260 ? 12.350 -17.790 -9.281 1.00 91.38 260 PHE A N 1
ATOM 1955 C CA . PHE A 1 260 ? 11.082 -17.349 -9.847 1.00 91.38 260 PHE A CA 1
ATOM 1956 C C . PHE A 1 260 ? 11.319 -16.884 -11.285 1.00 91.38 260 PHE A C 1
ATOM 1958 O O . PHE A 1 260 ? 12.457 -16.737 -11.729 1.00 91.38 260 PHE A O 1
ATOM 1965 N N . ASN A 1 261 ? 10.254 -16.690 -12.035 1.00 92.56 261 ASN A N 1
ATOM 1966 C CA . ASN A 1 261 ? 10.254 -16.115 -13.363 1.00 92.56 261 ASN A CA 1
ATOM 1967 C C . ASN A 1 261 ? 9.829 -14.652 -13.292 1.00 92.56 261 ASN A C 1
ATOM 1969 O O . ASN A 1 261 ? 8.903 -14.280 -12.574 1.00 92.56 261 ASN A O 1
ATOM 1973 N N . LEU A 1 262 ? 10.482 -13.835 -14.107 1.00 93.31 262 LEU A N 1
ATOM 1974 C CA . LEU A 1 262 ? 10.107 -12.456 -14.364 1.00 93.31 262 LEU A CA 1
ATOM 1975 C C . LEU A 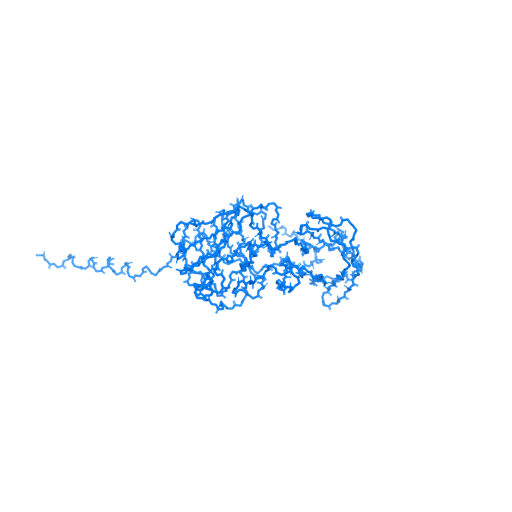1 262 ? 9.680 -12.353 -15.826 1.00 93.31 262 LEU A C 1
ATOM 1977 O O . LEU A 1 262 ? 10.447 -12.672 -16.731 1.00 93.31 262 LEU A O 1
ATOM 1981 N N . THR A 1 263 ? 8.439 -11.949 -16.058 1.00 93.25 263 THR A N 1
ATOM 1982 C CA . THR A 1 263 ? 7.879 -11.716 -17.387 1.00 93.25 263 THR A CA 1
ATOM 1983 C C . THR A 1 263 ? 7.820 -10.224 -17.642 1.00 93.25 263 THR A C 1
ATOM 1985 O O . THR A 1 263 ? 7.174 -9.496 -16.900 1.00 93.25 263 THR A O 1
ATOM 1988 N N . VAL A 1 264 ? 8.470 -9.766 -18.706 1.00 92.81 264 VAL A N 1
ATOM 1989 C CA . VAL A 1 264 ? 8.410 -8.377 -19.159 1.00 92.81 264 VAL A CA 1
ATOM 1990 C C . VAL A 1 264 ? 7.725 -8.335 -20.509 1.00 92.81 264 VAL A C 1
ATOM 1992 O O . VAL A 1 264 ? 8.135 -9.034 -21.431 1.00 92.81 264 VAL A O 1
ATOM 1995 N N . ALA A 1 265 ? 6.678 -7.531 -20.625 1.00 91.56 265 ALA A N 1
ATOM 1996 C CA . ALA A 1 265 ? 5.955 -7.311 -21.860 1.00 91.56 265 ALA A CA 1
ATOM 1997 C C . ALA A 1 265 ? 6.148 -5.875 -22.341 1.00 91.56 265 ALA A C 1
ATOM 1999 O O . ALA A 1 265 ? 5.835 -4.938 -21.614 1.00 91.56 265 ALA A O 1
ATOM 2000 N N . VAL A 1 266 ? 6.617 -5.706 -23.578 1.00 89.31 266 VAL A N 1
ATOM 2001 C CA . VAL A 1 266 ? 6.662 -4.405 -24.260 1.00 89.31 266 VAL A CA 1
ATOM 2002 C C . VAL A 1 266 ? 5.572 -4.395 -25.322 1.00 89.31 266 VAL A C 1
ATOM 2004 O O . VAL A 1 266 ? 5.578 -5.233 -26.224 1.00 89.31 266 VAL A O 1
ATOM 2007 N N . ASN A 1 267 ? 4.606 -3.479 -25.207 1.00 86.94 267 ASN A N 1
ATOM 2008 C CA . ASN A 1 267 ? 3.432 -3.404 -26.086 1.00 86.94 267 ASN A CA 1
ATOM 2009 C C . ASN A 1 267 ? 2.723 -4.767 -26.242 1.00 86.94 267 ASN A C 1
ATOM 2011 O O . ASN A 1 267 ? 2.351 -5.171 -27.346 1.00 86.94 267 ASN A O 1
ATOM 2015 N N . ASN A 1 268 ? 2.551 -5.482 -25.124 1.00 85.56 268 ASN A N 1
ATOM 2016 C CA . ASN A 1 268 ? 1.942 -6.817 -25.030 1.00 85.56 268 ASN A CA 1
ATOM 2017 C C . ASN A 1 268 ? 2.728 -7.972 -25.679 1.00 85.56 268 ASN A C 1
ATOM 2019 O O . ASN A 1 268 ? 2.186 -9.068 -25.819 1.00 85.56 268 ASN A O 1
ATOM 2023 N N . ILE A 1 269 ? 3.991 -7.772 -26.063 1.00 89.38 269 ILE A N 1
ATOM 2024 C CA . ILE A 1 269 ? 4.880 -8.858 -26.494 1.00 89.38 269 ILE A CA 1
ATOM 2025 C C . ILE A 1 269 ? 5.690 -9.297 -25.272 1.00 89.38 269 ILE A C 1
ATOM 2027 O O . ILE A 1 269 ? 6.498 -8.495 -24.818 1.00 89.38 269 ILE A O 1
ATOM 2031 N N . PRO A 1 270 ? 5.489 -10.507 -24.715 1.00 92.81 270 PRO A N 1
ATOM 2032 C CA . PRO A 1 270 ? 6.153 -10.933 -23.486 1.00 92.81 270 PRO A CA 1
ATOM 2033 C C . PRO A 1 270 ? 7.504 -11.617 -23.734 1.00 92.81 270 PRO A C 1
ATOM 2035 O O . PRO A 1 270 ? 7.675 -12.372 -24.693 1.00 92.81 270 PRO A O 1
ATOM 2038 N N . LEU A 1 271 ? 8.425 -11.432 -22.792 1.00 92.31 271 LEU A N 1
ATOM 2039 C CA . LEU A 1 271 ? 9.657 -12.191 -22.619 1.00 92.31 271 LEU A CA 1
ATOM 2040 C C . LEU A 1 271 ? 9.762 -12.619 -21.155 1.00 92.31 271 LEU A C 1
ATOM 2042 O O . LEU A 1 271 ? 9.706 -11.786 -20.255 1.00 92.31 271 LEU A O 1
ATOM 2046 N N . THR A 1 272 ? 9.929 -13.916 -20.920 1.00 93.44 272 THR A N 1
ATOM 2047 C CA . THR A 1 272 ? 10.080 -14.470 -19.572 1.00 93.44 272 THR A CA 1
ATOM 2048 C C . THR A 1 272 ? 11.526 -14.877 -19.337 1.00 93.44 272 THR A C 1
ATOM 2050 O O . THR A 1 272 ? 12.082 -15.669 -20.102 1.00 93.44 272 THR A O 1
ATOM 2053 N N . VAL A 1 273 ? 12.116 -14.371 -18.255 1.00 92.94 273 VAL A N 1
ATOM 2054 C CA . VAL A 1 273 ? 13.471 -14.704 -17.814 1.00 92.94 273 VAL A CA 1
ATOM 2055 C C . VAL A 1 273 ? 13.436 -15.405 -16.451 1.00 92.94 273 VAL A C 1
ATOM 2057 O O . VAL A 1 273 ? 12.728 -14.957 -15.546 1.00 92.94 273 VAL A O 1
ATOM 2060 N N . PRO A 1 274 ? 14.175 -16.514 -16.268 1.00 93.69 274 PRO A N 1
ATOM 2061 C CA . PRO A 1 274 ? 14.313 -17.134 -14.959 1.00 93.69 274 PRO A CA 1
ATOM 2062 C C . PRO A 1 274 ? 15.270 -16.311 -14.091 1.00 93.69 274 PRO A C 1
ATOM 2064 O O . PRO A 1 274 ? 16.419 -16.078 -14.466 1.00 93.69 274 PRO A O 1
ATOM 2067 N N . VAL A 1 275 ? 14.826 -15.936 -12.897 1.00 93.69 275 VAL A N 1
ATOM 2068 C CA . VAL A 1 275 ? 15.642 -15.271 -11.882 1.00 93.69 275 VAL A CA 1
ATOM 2069 C C . VAL A 1 275 ? 16.144 -16.312 -10.886 1.00 93.69 275 VAL A C 1
ATOM 2071 O O . VAL A 1 275 ? 15.392 -17.134 -10.363 1.00 93.69 275 VAL A O 1
ATOM 2074 N N . SER A 1 276 ? 17.454 -16.320 -10.655 1.00 92.75 276 SER A N 1
ATOM 2075 C CA . SER A 1 276 ? 18.104 -17.127 -9.617 1.00 92.75 276 SER A CA 1
ATOM 2076 C C . SER A 1 276 ? 18.854 -16.176 -8.684 1.00 92.75 276 SER A C 1
ATOM 2078 O O . SER A 1 276 ? 20.009 -15.866 -8.970 1.00 92.75 276 SER A O 1
ATOM 2080 N N . PRO A 1 277 ? 18.196 -15.661 -7.630 1.00 89.88 277 PRO A N 1
ATOM 2081 C CA . PRO A 1 277 ? 18.814 -14.711 -6.716 1.00 89.88 277 PRO A CA 1
ATOM 2082 C C . PRO A 1 277 ? 19.979 -15.363 -5.964 1.00 89.88 277 PRO A C 1
ATOM 2084 O O . PRO A 1 277 ? 19.847 -16.472 -5.445 1.00 89.88 277 PRO A O 1
ATOM 2087 N N . GLU A 1 278 ? 21.110 -14.666 -5.880 1.00 87.19 278 GLU A N 1
ATOM 2088 C CA . GLU A 1 278 ? 22.232 -15.026 -5.010 1.00 87.19 278 GLU A CA 1
ATOM 2089 C C . GLU A 1 278 ? 22.510 -13.845 -4.074 1.00 87.19 278 GLU A C 1
ATOM 2091 O O . GLU A 1 278 ? 22.806 -12.748 -4.544 1.00 87.19 278 GLU A O 1
ATOM 2096 N N . GLY A 1 279 ? 22.407 -14.048 -2.755 1.00 85.44 279 GLY A N 1
ATOM 2097 C CA . GLY A 1 279 ? 22.672 -12.990 -1.776 1.00 85.44 279 GLY A CA 1
ATOM 2098 C C . GLY A 1 279 ? 21.644 -11.856 -1.779 1.00 85.44 279 GLY A C 1
ATOM 2099 O O . GLY A 1 279 ? 22.006 -10.715 -1.492 1.00 85.44 279 GLY A O 1
ATOM 2100 N N . PHE A 1 280 ? 20.382 -12.139 -2.117 1.00 92.25 280 PHE A N 1
ATOM 2101 C CA . PHE A 1 280 ? 19.313 -11.137 -2.154 1.00 92.25 280 PHE A CA 1
ATOM 2102 C C . PHE A 1 280 ? 18.728 -10.919 -0.752 1.00 92.25 280 PHE A C 1
ATOM 2104 O O . PHE A 1 280 ? 17.677 -11.449 -0.378 1.00 92.25 280 PHE A O 1
ATOM 2111 N N . LEU A 1 281 ? 19.500 -10.194 0.056 1.00 93.50 281 LEU A N 1
ATOM 2112 C CA . LEU A 1 281 ? 19.250 -9.916 1.470 1.00 93.50 281 LEU A CA 1
ATOM 2113 C C . LEU A 1 281 ? 18.084 -8.929 1.674 1.00 93.50 281 LEU A C 1
ATOM 2115 O O . LEU A 1 281 ? 17.751 -8.198 0.741 1.00 93.50 281 LEU A O 1
ATOM 2119 N N . PRO A 1 282 ? 17.493 -8.870 2.881 1.00 90.25 282 PRO A N 1
ATOM 2120 C CA . PRO A 1 282 ? 16.572 -7.799 3.265 1.00 90.25 282 PRO A CA 1
ATOM 2121 C C . PRO A 1 282 ? 17.124 -6.406 2.944 1.00 90.25 282 PRO A C 1
ATOM 2123 O O . PRO A 1 282 ? 18.331 -6.179 3.080 1.00 90.25 282 PRO A O 1
ATOM 2126 N N . ASP A 1 283 ? 16.249 -5.499 2.511 1.00 86.81 283 ASP A N 1
ATOM 2127 C CA . ASP A 1 283 ? 16.554 -4.105 2.154 1.00 86.81 283 ASP A CA 1
ATOM 2128 C C . ASP A 1 283 ? 17.627 -3.945 1.058 1.00 86.81 283 ASP A C 1
ATOM 2130 O O . ASP A 1 283 ? 18.297 -2.913 0.959 1.00 86.81 283 ASP A O 1
ATOM 2134 N N . SER A 1 284 ? 17.825 -4.973 0.227 1.00 91.56 284 SER A N 1
ATOM 2135 C CA . SER A 1 284 ? 18.762 -4.932 -0.900 1.00 91.56 284 SER A CA 1
ATOM 2136 C C . SER A 1 284 ? 18.041 -4.922 -2.243 1.00 91.56 284 SER A C 1
ATOM 2138 O O . SER A 1 284 ? 16.926 -5.429 -2.362 1.00 91.56 284 SER A O 1
ATOM 2140 N N . GLU A 1 285 ? 18.689 -4.347 -3.260 1.00 92.06 285 GLU A N 1
ATOM 2141 C CA . GLU A 1 285 ? 18.204 -4.354 -4.641 1.00 92.06 285 GLU A CA 1
ATOM 2142 C C . GLU A 1 285 ? 18.896 -5.442 -5.473 1.00 92.06 285 GLU A C 1
ATOM 2144 O O . GLU A 1 285 ? 20.114 -5.631 -5.402 1.00 92.06 285 GLU A O 1
ATOM 2149 N N . LEU A 1 286 ? 18.120 -6.098 -6.333 1.00 92.94 286 LEU A N 1
ATOM 2150 C CA . LEU A 1 286 ? 18.592 -6.969 -7.400 1.00 92.94 286 LEU A CA 1
ATOM 2151 C C . LEU A 1 286 ? 18.223 -6.347 -8.750 1.00 92.94 286 LEU A C 1
ATOM 2153 O O . LEU A 1 286 ? 17.060 -6.048 -9.014 1.00 92.94 286 LEU A O 1
ATOM 2157 N N . VAL A 1 287 ? 19.214 -6.181 -9.624 1.00 92.50 287 VAL A N 1
ATOM 2158 C CA . VAL A 1 287 ? 19.001 -5.729 -11.004 1.00 92.50 287 VAL A CA 1
ATOM 2159 C C . VAL A 1 287 ? 18.960 -6.948 -11.917 1.00 92.50 287 VAL A C 1
ATOM 2161 O O . VAL A 1 287 ? 19.931 -7.700 -11.987 1.00 92.50 287 VAL A O 1
ATOM 2164 N N . VAL A 1 288 ? 17.842 -7.139 -12.615 1.00 91.62 288 VAL A N 1
ATOM 2165 C CA . VAL A 1 288 ? 17.650 -8.239 -13.566 1.00 91.62 288 VAL A CA 1
ATOM 2166 C C . VAL A 1 288 ? 17.707 -7.694 -14.987 1.00 91.62 288 VAL A C 1
ATOM 2168 O O . VAL A 1 288 ? 16.867 -6.883 -15.378 1.00 91.62 288 VAL A O 1
ATOM 2171 N N . GLU A 1 289 ? 18.690 -8.152 -15.757 1.00 89.62 289 GLU A N 1
ATOM 2172 C CA . GLU A 1 289 ? 18.787 -7.891 -17.195 1.00 89.62 289 GLU A CA 1
ATOM 2173 C C . GLU A 1 289 ? 17.790 -8.787 -17.940 1.00 89.62 289 GLU A C 1
ATOM 2175 O O . GLU A 1 289 ? 17.797 -10.011 -17.789 1.00 89.62 289 GLU A O 1
ATOM 2180 N N . ILE A 1 290 ? 16.907 -8.178 -18.728 1.00 85.56 290 ILE A N 1
ATOM 2181 C CA . ILE A 1 290 ? 15.812 -8.888 -19.405 1.00 85.56 290 ILE A CA 1
ATOM 2182 C C . ILE A 1 290 ? 16.214 -9.325 -20.810 1.00 85.56 290 ILE A C 1
ATOM 2184 O O . ILE A 1 290 ? 15.815 -10.392 -21.275 1.00 85.56 290 ILE A O 1
ATOM 2188 N N . GLY A 1 291 ? 17.016 -8.499 -21.478 1.00 79.38 291 GLY A N 1
ATOM 2189 C CA . GLY A 1 291 ? 17.412 -8.657 -22.870 1.00 79.38 291 GLY A CA 1
ATOM 2190 C C . GLY A 1 291 ? 17.062 -7.432 -23.710 1.00 79.38 291 GLY A C 1
ATOM 2191 O O . GLY A 1 291 ? 16.573 -6.421 -23.195 1.00 79.38 291 GLY A O 1
ATOM 2192 N N . THR A 1 292 ? 17.317 -7.551 -25.011 1.00 81.38 292 THR A N 1
ATOM 2193 C CA . THR A 1 292 ? 17.128 -6.475 -25.981 1.00 81.38 292 THR A CA 1
ATOM 2194 C C . THR A 1 292 ? 15.705 -6.440 -26.529 1.00 81.38 292 THR A C 1
ATOM 2196 O O . THR A 1 292 ? 15.104 -7.471 -26.840 1.00 81.38 292 THR A O 1
ATOM 2199 N N . TRP A 1 293 ? 15.188 -5.228 -26.706 1.00 81.69 293 TRP A N 1
ATOM 2200 C CA . TRP A 1 293 ? 13.906 -4.958 -27.345 1.00 81.69 293 TRP A CA 1
ATOM 2201 C C . TRP A 1 293 ? 14.080 -4.018 -28.531 1.00 81.69 293 TRP A C 1
ATOM 2203 O O . TRP A 1 293 ? 14.794 -3.018 -28.444 1.00 81.69 293 TRP A O 1
ATOM 2213 N N . ASP A 1 294 ? 13.365 -4.302 -29.621 1.00 78.75 294 ASP A N 1
ATOM 2214 C CA . ASP A 1 294 ? 13.274 -3.366 -30.737 1.00 78.75 294 ASP A CA 1
ATOM 2215 C C . ASP A 1 294 ? 12.339 -2.214 -30.365 1.00 78.75 294 ASP A C 1
ATOM 2217 O O . ASP A 1 294 ? 11.112 -2.326 -30.428 1.00 78.75 294 ASP A O 1
ATOM 2221 N N . MET A 1 295 ? 12.949 -1.101 -29.962 1.00 78.62 295 MET A N 1
ATOM 2222 C CA . MET A 1 295 ? 12.270 0.167 -29.702 1.00 78.62 295 MET A CA 1
ATOM 2223 C C . MET A 1 295 ? 12.674 1.238 -30.727 1.00 78.62 295 MET A C 1
ATOM 2225 O O . MET A 1 295 ? 12.663 2.435 -30.432 1.00 78.62 295 MET A O 1
ATOM 2229 N N . SER A 1 296 ? 13.053 0.816 -31.940 1.00 72.81 296 SER A N 1
ATOM 2230 C CA . SER A 1 296 ? 13.582 1.705 -32.983 1.00 72.81 296 SER A CA 1
ATOM 2231 C C . SER A 1 296 ? 12.548 2.673 -33.568 1.00 72.81 296 SER A C 1
ATOM 2233 O O . SER A 1 296 ? 12.915 3.689 -34.166 1.00 72.81 296 SER A O 1
ATOM 2235 N N . LEU A 1 297 ? 11.251 2.388 -33.412 1.00 74.56 297 LEU A N 1
ATOM 2236 C CA . LEU A 1 297 ? 10.181 3.275 -33.858 1.00 74.56 297 LEU A CA 1
ATOM 2237 C C . LEU A 1 297 ? 9.909 4.365 -32.818 1.00 74.56 297 LEU A C 1
ATOM 2239 O O . LEU A 1 297 ? 9.760 4.087 -31.631 1.00 74.56 297 LEU A O 1
ATOM 2243 N N . PHE A 1 298 ? 9.770 5.609 -33.273 1.00 75.12 298 PHE A N 1
ATOM 2244 C CA . PHE A 1 298 ? 9.301 6.689 -32.408 1.00 75.12 298 PHE A CA 1
ATOM 2245 C C . PHE A 1 298 ? 7.860 6.433 -31.956 1.00 75.12 298 PHE A C 1
ATOM 2247 O O . PHE A 1 298 ? 6.990 6.116 -32.768 1.00 75.12 298 PHE A O 1
ATOM 2254 N N . GLY A 1 299 ? 7.614 6.602 -30.662 1.00 75.25 299 GLY A N 1
ATOM 2255 C CA . GLY A 1 299 ? 6.329 6.356 -30.032 1.00 75.25 299 GLY A CA 1
ATOM 2256 C C . GLY A 1 299 ? 6.408 6.133 -28.523 1.00 75.25 299 GLY A C 1
ATOM 2257 O O . GLY A 1 299 ? 7.463 6.228 -27.885 1.00 75.25 299 GLY A O 1
ATOM 2258 N N . LEU A 1 300 ? 5.238 5.846 -27.965 1.00 81.94 300 LEU A N 1
ATOM 2259 C CA . LEU A 1 300 ? 5.068 5.395 -26.595 1.00 81.94 300 LEU A CA 1
ATOM 2260 C C . LEU A 1 300 ? 5.192 3.869 -26.554 1.00 81.94 300 LEU A C 1
ATOM 2262 O O . LEU A 1 300 ? 4.542 3.178 -27.338 1.00 81.94 300 LEU A O 1
ATOM 2266 N N . TYR A 1 301 ? 5.989 3.369 -25.616 1.00 84.75 301 TYR A N 1
ATOM 2267 C CA . TYR A 1 301 ? 6.078 1.954 -25.291 1.00 84.75 301 TYR A CA 1
ATOM 2268 C C . TYR A 1 301 ? 5.521 1.727 -23.894 1.00 84.75 301 TYR A C 1
ATOM 2270 O O . TYR A 1 301 ? 5.968 2.351 -22.929 1.00 84.75 301 TYR A O 1
ATOM 2278 N N . GLU A 1 302 ? 4.542 0.838 -23.797 1.00 87.56 302 GLU A N 1
ATOM 2279 C CA . GLU A 1 302 ? 3.997 0.380 -22.525 1.00 87.56 302 GLU A CA 1
ATOM 2280 C C . GLU A 1 302 ? 4.765 -0.869 -22.112 1.00 87.56 302 GLU A C 1
ATOM 2282 O O . GLU A 1 302 ? 4.748 -1.879 -22.819 1.00 87.56 302 GLU A O 1
ATOM 2287 N N . VAL A 1 303 ? 5.501 -0.761 -21.006 1.00 88.94 303 VAL A N 1
ATOM 2288 C CA . VAL A 1 303 ? 6.291 -1.855 -20.452 1.00 88.94 303 VAL A CA 1
ATOM 2289 C C . VAL A 1 303 ? 5.653 -2.317 -19.155 1.00 88.94 303 VAL A C 1
ATOM 2291 O O . VAL A 1 303 ? 5.531 -1.536 -18.212 1.00 88.94 303 VAL A O 1
ATOM 2294 N N . THR A 1 304 ? 5.291 -3.591 -19.107 1.00 90.44 304 THR A N 1
ATOM 2295 C CA . THR A 1 304 ? 4.759 -4.259 -17.919 1.00 90.44 304 THR A CA 1
ATOM 2296 C C . THR A 1 304 ? 5.754 -5.313 -17.473 1.00 90.44 304 THR A C 1
ATOM 2298 O O . THR A 1 304 ? 6.134 -6.165 -18.271 1.00 90.44 304 THR A O 1
ATOM 2301 N N . ALA A 1 305 ? 6.178 -5.275 -16.217 1.00 91.06 305 ALA A N 1
ATOM 2302 C CA . ALA A 1 305 ? 6.981 -6.327 -15.608 1.00 91.06 305 ALA A CA 1
ATOM 2303 C C . ALA A 1 305 ? 6.149 -7.041 -14.545 1.00 91.06 305 ALA A C 1
ATOM 2305 O O . ALA A 1 305 ? 5.557 -6.370 -13.709 1.00 91.06 305 ALA A O 1
ATOM 2306 N N . THR A 1 306 ? 6.119 -8.374 -14.581 1.00 90.81 306 THR A N 1
ATOM 2307 C CA . THR A 1 306 ? 5.400 -9.219 -13.623 1.00 90.81 306 THR A CA 1
ATOM 2308 C C . THR A 1 306 ? 6.271 -10.385 -13.170 1.00 90.81 306 THR A C 1
ATOM 2310 O O . THR A 1 306 ? 6.788 -11.110 -14.022 1.00 90.81 306 THR A O 1
ATOM 2313 N N . PHE A 1 307 ? 6.421 -10.624 -11.866 1.00 89.06 307 PHE A N 1
ATOM 2314 C CA . PHE A 1 307 ? 7.085 -11.832 -11.352 1.00 89.06 307 PHE A CA 1
ATOM 2315 C C . PHE A 1 307 ? 6.091 -12.862 -10.787 1.00 89.06 307 PHE A C 1
ATOM 2317 O O . PHE A 1 307 ? 5.017 -12.504 -10.317 1.00 89.06 307 PHE A O 1
ATOM 2324 N N . ASP A 1 308 ? 6.450 -14.151 -10.807 1.00 85.81 308 ASP A N 1
ATOM 2325 C CA . ASP A 1 308 ? 5.647 -15.265 -10.258 1.00 85.81 308 ASP A CA 1
ATOM 2326 C C . ASP A 1 308 ? 6.200 -15.803 -8.919 1.00 85.81 308 ASP A C 1
ATOM 2328 O O . ASP A 1 308 ? 6.321 -17.006 -8.678 1.00 85.81 308 ASP A O 1
ATOM 2332 N N . PHE A 1 309 ? 6.538 -14.886 -8.018 1.00 80.75 309 PHE A N 1
ATOM 2333 C CA . PHE A 1 309 ? 7.023 -15.182 -6.676 1.00 80.75 309 PHE A CA 1
ATOM 2334 C C . PHE A 1 309 ? 5.851 -15.246 -5.694 1.00 80.75 309 PHE A C 1
ATOM 2336 O O . PHE A 1 309 ? 4.962 -14.402 -5.707 1.00 80.75 309 PHE A O 1
ATOM 2343 N N . ALA A 1 310 ? 5.837 -16.267 -4.841 1.00 72.62 310 ALA A N 1
ATOM 2344 C CA . ALA A 1 310 ? 4.822 -16.402 -3.806 1.00 72.62 310 ALA A CA 1
ATOM 2345 C C . ALA A 1 310 ? 5.259 -15.643 -2.543 1.00 72.62 310 ALA A C 1
ATOM 2347 O O . ALA A 1 310 ? 5.821 -16.252 -1.630 1.00 72.62 310 ALA A O 1
ATOM 2348 N N . ASP A 1 311 ? 5.012 -14.335 -2.499 1.00 69.81 311 ASP A N 1
ATOM 2349 C CA . ASP A 1 311 ? 5.112 -13.540 -1.270 1.00 69.81 311 ASP A CA 1
ATOM 2350 C C . ASP A 1 311 ? 3.831 -13.634 -0.413 1.00 69.81 311 ASP A C 1
ATOM 2352 O O . ASP A 1 311 ? 2.861 -14.322 -0.751 1.00 69.81 311 ASP A O 1
ATOM 2356 N N . HIS A 1 312 ? 3.890 -13.030 0.777 1.00 62.66 312 HIS A N 1
ATOM 2357 C CA . HIS A 1 312 ? 2.833 -13.107 1.789 1.00 62.66 312 HIS A CA 1
ATOM 2358 C C . HIS A 1 312 ? 1.830 -11.944 1.742 1.00 62.66 312 HIS A C 1
ATOM 2360 O O . HIS A 1 312 ? 0.655 -12.142 2.038 1.00 62.66 312 HIS A O 1
ATOM 2366 N N . PHE A 1 313 ? 2.286 -10.735 1.423 1.00 62.09 313 PHE A N 1
ATOM 2367 C CA . PHE A 1 313 ? 1.507 -9.491 1.543 1.00 62.09 313 PHE A CA 1
ATOM 2368 C C . PHE A 1 313 ? 1.980 -8.465 0.515 1.00 62.09 313 PHE A C 1
ATOM 2370 O O . PHE A 1 313 ? 1.175 -7.767 -0.089 1.00 62.09 313 PHE A O 1
ATOM 2377 N N . SER A 1 314 ? 3.288 -8.458 0.300 1.00 53.66 314 SER A N 1
ATOM 2378 C CA . SER A 1 314 ? 4.081 -7.915 -0.794 1.00 53.66 314 SER A CA 1
ATOM 2379 C C . SER A 1 314 ? 3.709 -8.192 -2.236 1.00 53.66 314 SER A C 1
ATOM 2381 O O . SER A 1 314 ? 4.638 -8.224 -3.026 1.00 53.66 314 SER A O 1
ATOM 2383 N N . ASN A 1 315 ? 2.452 -8.375 -2.642 1.00 60.09 315 ASN A N 1
ATOM 2384 C CA . ASN A 1 315 ? 2.186 -8.712 -4.045 1.00 60.09 315 ASN A CA 1
ATOM 2385 C C . ASN A 1 315 ? 2.333 -7.499 -4.980 1.00 60.09 315 ASN A C 1
ATOM 2387 O O . ASN A 1 315 ? 1.569 -7.343 -5.913 1.00 60.09 315 ASN A O 1
ATOM 2391 N N . ASN A 1 316 ? 3.326 -6.641 -4.756 1.00 76.06 316 ASN A N 1
ATOM 2392 C CA . ASN A 1 316 ? 3.872 -5.651 -5.674 1.00 76.06 316 ASN A CA 1
ATOM 2393 C C . ASN A 1 316 ? 4.563 -6.340 -6.869 1.00 76.06 316 ASN A C 1
ATOM 2395 O O . ASN A 1 316 ? 5.711 -6.054 -7.227 1.00 76.06 316 ASN A O 1
ATOM 2399 N N . ASN A 1 317 ? 3.865 -7.305 -7.458 1.00 81.81 317 ASN A N 1
ATOM 2400 C CA . ASN A 1 317 ? 4.415 -8.229 -8.424 1.00 81.81 317 ASN A CA 1
ATOM 2401 C C . ASN A 1 317 ? 4.375 -7.689 -9.833 1.00 81.81 317 ASN A C 1
ATOM 2403 O O . ASN A 1 317 ? 5.121 -8.195 -10.662 1.00 81.81 317 ASN A O 1
ATOM 2407 N N . THR A 1 318 ? 3.529 -6.691 -10.088 1.00 85.94 318 THR A N 1
ATOM 2408 C CA . THR A 1 318 ? 3.295 -6.119 -11.403 1.00 85.94 318 THR A CA 1
ATOM 2409 C C . THR A 1 318 ? 3.599 -4.635 -11.379 1.00 85.94 318 THR A C 1
ATOM 2411 O O . THR A 1 318 ? 3.081 -3.910 -10.540 1.00 85.94 318 THR A O 1
ATOM 2414 N N . PHE A 1 319 ? 4.401 -4.167 -12.329 1.00 87.31 319 PHE A N 1
ATOM 2415 C CA . PHE A 1 319 ? 4.788 -2.767 -12.454 1.00 87.31 319 PHE A CA 1
ATOM 2416 C C . PHE A 1 319 ? 4.654 -2.309 -13.898 1.00 87.31 319 PHE A C 1
ATOM 2418 O O . PHE A 1 319 ? 5.172 -2.952 -14.815 1.00 87.31 319 PHE A O 1
ATOM 2425 N N . ASN A 1 320 ? 3.990 -1.172 -14.098 1.00 86.31 320 ASN A N 1
ATOM 2426 C CA . ASN A 1 320 ? 3.761 -0.587 -15.415 1.00 86.31 320 ASN A CA 1
ATOM 2427 C C . ASN A 1 320 ? 4.553 0.711 -15.576 1.00 86.31 320 ASN A C 1
ATOM 2429 O O . ASN A 1 320 ? 4.386 1.648 -14.794 1.00 86.31 320 ASN A O 1
ATOM 2433 N N . LYS A 1 321 ? 5.358 0.809 -16.638 1.00 86.94 321 LYS A N 1
ATOM 2434 C CA . LYS A 1 321 ? 6.093 2.025 -17.000 1.00 86.94 321 LYS A CA 1
ATOM 2435 C C . LYS A 1 321 ? 5.866 2.399 -18.457 1.00 86.94 321 LYS A C 1
ATOM 2437 O O . LYS A 1 321 ? 5.957 1.573 -19.361 1.00 86.94 321 LYS A O 1
ATOM 2442 N N . LYS A 1 322 ? 5.628 3.689 -18.686 1.00 85.38 322 LYS A N 1
ATOM 2443 C CA . LYS A 1 322 ? 5.574 4.290 -20.021 1.00 85.38 322 LYS A CA 1
ATOM 2444 C C . LYS A 1 322 ? 6.959 4.800 -20.404 1.00 85.38 322 LYS A C 1
ATOM 2446 O O . LYS A 1 322 ? 7.512 5.652 -19.712 1.00 85.38 322 LYS A O 1
ATOM 2451 N N . ILE A 1 323 ? 7.511 4.297 -21.506 1.00 82.56 323 ILE A N 1
ATOM 2452 C CA . ILE A 1 323 ? 8.797 4.741 -22.054 1.00 82.56 323 ILE A CA 1
ATOM 2453 C C . ILE A 1 323 ? 8.542 5.515 -23.347 1.00 82.56 323 ILE A C 1
ATOM 2455 O O . ILE A 1 323 ? 7.965 4.993 -24.301 1.00 82.56 323 ILE A O 1
ATOM 2459 N N . TYR A 1 324 ? 8.985 6.772 -23.376 1.00 76.56 324 TYR A N 1
ATOM 2460 C CA . TYR A 1 324 ? 8.890 7.636 -24.549 1.00 76.56 324 TYR A CA 1
ATOM 2461 C C . TYR A 1 324 ? 10.211 7.665 -25.299 1.00 76.56 324 TYR A C 1
ATOM 2463 O O . TYR A 1 324 ? 11.282 7.778 -24.707 1.00 76.56 324 TYR A O 1
ATOM 2471 N N . THR A 1 325 ? 10.113 7.611 -26.621 1.00 72.00 325 THR A N 1
ATOM 2472 C CA . THR A 1 325 ? 11.272 7.551 -27.518 1.00 72.00 325 THR A CA 1
ATOM 2473 C C . THR A 1 325 ? 11.566 8.861 -28.248 1.00 72.00 325 THR A C 1
ATOM 2475 O O . THR A 1 325 ? 12.474 8.931 -29.074 1.00 72.00 325 THR A O 1
ATOM 2478 N N . GLU A 1 326 ? 10.839 9.933 -27.927 1.00 60.50 326 GLU A N 1
ATOM 2479 C CA . GLU A 1 326 ? 11.029 11.246 -28.542 1.00 60.50 326 GLU A CA 1
ATOM 2480 C C . GLU A 1 326 ? 12.131 12.067 -27.858 1.00 60.50 326 GLU A C 1
ATOM 2482 O O . GLU A 1 326 ? 12.247 12.121 -26.634 1.00 60.50 326 GLU A O 1
ATOM 2487 N N . THR A 1 327 ? 12.900 12.815 -28.654 1.00 48.00 327 THR A N 1
ATOM 2488 C CA . THR A 1 327 ? 13.630 13.971 -28.130 1.00 48.00 327 THR A CA 1
ATOM 2489 C C . THR A 1 327 ? 12.595 15.032 -27.769 1.00 48.00 327 THR A C 1
ATOM 2491 O O . THR A 1 327 ? 12.010 15.638 -28.669 1.00 48.00 327 THR A O 1
ATOM 2494 N N . VAL A 1 328 ? 12.390 15.317 -26.482 1.00 41.22 328 VAL A N 1
ATOM 2495 C CA . VAL A 1 328 ? 11.705 16.552 -26.085 1.00 41.22 328 VAL A CA 1
ATOM 2496 C C . VAL A 1 328 ? 12.585 17.709 -26.559 1.00 41.22 328 VAL A C 1
ATOM 2498 O O . VAL A 1 328 ? 13.504 18.152 -25.871 1.00 41.22 328 VAL A O 1
ATOM 2501 N N . ARG A 1 329 ? 12.338 18.216 -27.773 1.00 39.94 329 ARG A N 1
ATOM 2502 C CA . ARG A 1 329 ? 12.737 19.577 -28.112 1.00 39.94 329 ARG A CA 1
ATOM 2503 C C . ARG A 1 329 ? 11.891 20.466 -27.218 1.00 39.94 329 ARG A C 1
ATOM 2505 O O . ARG A 1 329 ? 10.766 20.805 -27.569 1.00 39.94 329 ARG A O 1
ATOM 2512 N N . LEU A 1 330 ? 12.449 20.842 -26.071 1.00 36.62 330 LEU A N 1
ATOM 2513 C CA . LEU A 1 330 ? 12.093 22.077 -25.388 1.00 36.62 330 LEU A CA 1
ATOM 2514 C C . LEU A 1 330 ? 12.254 23.202 -26.418 1.00 36.62 330 LEU A C 1
ATOM 2516 O O . LEU A 1 330 ? 13.335 23.756 -26.605 1.00 36.62 330 LEU A O 1
ATOM 2520 N N . LEU A 1 331 ? 11.186 23.484 -27.160 1.00 33.91 331 LEU A N 1
ATOM 2521 C CA . LEU A 1 331 ? 11.043 24.730 -27.884 1.00 33.91 331 LEU A CA 1
ATOM 2522 C C . LEU A 1 331 ? 10.798 25.779 -26.809 1.00 33.91 331 LEU A C 1
ATOM 2524 O O . LEU A 1 331 ? 9.677 25.988 -26.361 1.00 33.91 331 LEU A O 1
ATOM 2528 N N . SER A 1 332 ? 11.890 26.392 -26.369 1.00 35.22 332 SER A N 1
ATOM 2529 C CA . SER A 1 332 ? 11.864 27.694 -25.726 1.00 35.22 332 SER A CA 1
ATOM 2530 C C . SER A 1 332 ? 11.077 28.659 -26.617 1.00 35.22 332 SER A C 1
ATOM 2532 O O . SER A 1 332 ? 11.526 28.967 -27.728 1.00 35.22 332 SER A O 1
ATOM 2534 N N . ILE A 1 333 ? 9.920 29.105 -26.135 1.00 36.50 333 ILE A N 1
ATOM 2535 C CA . ILE A 1 333 ? 9.272 30.353 -26.542 1.00 36.50 333 ILE A CA 1
ATOM 2536 C C . ILE A 1 333 ? 9.231 31.236 -25.302 1.00 36.50 333 ILE A C 1
ATOM 2538 O O . ILE A 1 333 ? 8.817 30.714 -24.243 1.00 36.50 333 ILE A O 1
#

pLDDT: mean 82.27, std 17.58, range [32.88, 98.31]

Secondary structure (DSSP, 8-state):
--SSSSHHHHHHHHHTS--------S--EEEEEP-S-EE------TTSTTEEEEEE-S-S---EEEEETTS--EEEEEEEE-HHHHGGGTT-EEEEEEEEES-GGGEEEEEEEEEES-TTSPPSEEEEE-GGG--SEEEEEEEEEEEEPPSS--EEEEEEEEESSSEEEEEE-SSPPSSTTTS-EEEETTEEEEEHHHHH---S-BSEEEEEESSS-S-SPP-EEEEEEEES--SSS--S-EEEEEEEEE-SSS-B---EEEEEEETTEEEEEEE--SSB-TT-EEEEEEEEE---SSSEEEEEEEE----SS--B-EEEEEEE-S-------